Protein AF-A0A1G1B660-F1 (afdb_monomer)

Structure (mmCIF, N/CA/C/O backbone):
data_AF-A0A1G1B660-F1
#
_entry.id   AF-A0A1G1B660-F1
#
loop_
_atom_site.group_PDB
_atom_site.id
_atom_site.type_symbol
_atom_site.label_atom_id
_atom_site.label_alt_id
_atom_site.label_comp_id
_atom_site.label_asym_id
_atom_site.label_entity_id
_atom_site.label_seq_id
_atom_site.pdbx_PDB_ins_code
_atom_site.Cartn_x
_atom_site.Cartn_y
_atom_site.Cartn_z
_atom_site.occupancy
_atom_site.B_iso_or_equiv
_atom_site.auth_seq_id
_atom_site.auth_comp_id
_atom_site.auth_asym_id
_atom_site.auth_atom_id
_atom_site.pdbx_PDB_model_num
ATOM 1 N N . MET A 1 1 ? -17.562 23.334 -29.022 1.00 48.47 1 MET A N 1
ATOM 2 C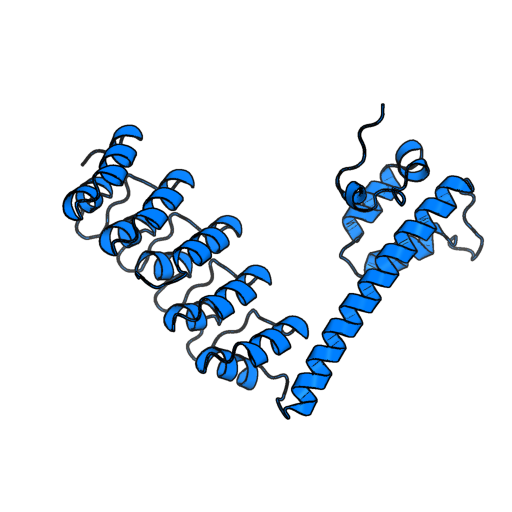 CA . MET A 1 1 ? -16.183 23.015 -28.602 1.00 48.47 1 MET A CA 1
ATOM 3 C C . MET A 1 1 ? -16.206 21.575 -28.140 1.00 48.47 1 MET A C 1
ATOM 5 O O . MET A 1 1 ? -16.973 21.287 -27.229 1.00 48.47 1 MET A O 1
ATOM 9 N N . SER A 1 2 ? -15.499 20.683 -28.838 1.00 57.22 2 SER A N 1
ATOM 10 C CA . SER A 1 2 ? -15.340 19.297 -28.386 1.00 57.22 2 SER A CA 1
ATOM 11 C C . SER A 1 2 ? -14.619 19.315 -27.040 1.00 57.22 2 SER A C 1
ATOM 13 O O . SER A 1 2 ? -13.682 20.097 -26.864 1.00 57.22 2 SER A O 1
ATOM 15 N N . VAL A 1 3 ? -15.104 18.542 -26.072 1.00 72.12 3 VAL A N 1
ATOM 16 C CA . VAL A 1 3 ? -14.411 18.359 -24.793 1.00 72.12 3 VAL A CA 1
ATOM 17 C C . VAL A 1 3 ? -13.192 17.494 -25.086 1.00 72.12 3 VAL A C 1
ATOM 19 O O . VAL A 1 3 ? -13.358 16.447 -25.702 1.00 72.12 3 VAL A O 1
ATOM 22 N N . LYS A 1 4 ? -12.000 17.941 -24.675 1.00 82.75 4 LYS A N 1
ATOM 23 C CA . LYS A 1 4 ? -10.775 17.153 -24.833 1.00 82.75 4 LYS A CA 1
ATOM 24 C C . LYS A 1 4 ? -10.936 15.814 -24.117 1.00 82.75 4 LYS A C 1
ATOM 26 O O . LYS A 1 4 ? -11.411 15.760 -22.985 1.00 82.75 4 LYS A O 1
ATOM 31 N N . HIS A 1 5 ? -10.476 14.749 -24.747 1.00 84.44 5 HIS A N 1
ATOM 32 C CA . HIS A 1 5 ? -10.305 13.440 -24.151 1.00 84.44 5 HIS A CA 1
ATOM 33 C C . HIS A 1 5 ? -9.373 13.535 -22.924 1.00 84.44 5 HIS A C 1
ATOM 35 O O . HIS A 1 5 ? -8.172 13.786 -23.107 1.00 84.44 5 HIS A O 1
ATOM 41 N N . PRO A 1 6 ? -9.871 13.281 -21.695 1.00 86.62 6 PRO A N 1
ATOM 42 C CA . PRO A 1 6 ? -9.144 13.561 -20.452 1.00 86.62 6 PRO A CA 1
ATOM 43 C C . PRO A 1 6 ? -7.785 12.862 -20.358 1.00 86.62 6 PRO A C 1
ATOM 45 O O . PRO A 1 6 ? -6.806 13.437 -19.889 1.00 86.62 6 PRO A O 1
ATOM 48 N N . PHE A 1 7 ? -7.701 11.626 -20.862 1.00 87.44 7 PHE A N 1
ATOM 49 C CA . PHE A 1 7 ? -6.480 10.819 -20.804 1.00 87.44 7 PHE A CA 1
ATOM 50 C C . PHE A 1 7 ? -5.266 11.471 -21.485 1.00 87.44 7 PHE A C 1
ATOM 52 O O . PHE A 1 7 ? -4.141 11.286 -21.032 1.00 87.44 7 PHE A O 1
ATOM 59 N N . PHE A 1 8 ? -5.467 12.245 -22.556 1.00 90.25 8 PHE A N 1
ATOM 60 C CA . PHE A 1 8 ? -4.372 12.786 -23.368 1.00 90.25 8 PHE A CA 1
ATOM 61 C C . PHE A 1 8 ? -4.052 14.253 -23.066 1.00 90.25 8 PHE A C 1
ATOM 63 O O . PHE A 1 8 ? -3.134 14.808 -23.666 1.00 90.25 8 PHE A O 1
ATOM 70 N N . GLU A 1 9 ? -4.759 14.898 -22.132 1.00 87.88 9 GLU A N 1
ATOM 71 C CA . GLU A 1 9 ? -4.573 16.328 -21.837 1.00 87.88 9 GLU A CA 1
ATOM 72 C C . GLU A 1 9 ? -3.149 16.675 -21.389 1.00 87.88 9 GLU A C 1
ATOM 74 O O . GLU A 1 9 ? -2.637 17.745 -21.725 1.00 87.88 9 GLU A O 1
ATOM 79 N N . TYR A 1 10 ? -2.472 15.746 -20.706 1.00 87.25 10 TYR A N 1
ATOM 80 C CA . TYR A 1 10 ? -1.092 15.925 -20.248 1.00 87.25 10 TYR A CA 1
ATOM 81 C C . TYR A 1 10 ? -0.087 16.115 -21.396 1.00 87.25 10 TYR A C 1
ATOM 83 O O . TYR A 1 10 ? 1.037 16.558 -21.163 1.00 87.25 10 TYR A O 1
ATOM 91 N N . LEU A 1 11 ? -0.468 15.776 -22.633 1.00 87.00 11 LEU A N 1
ATOM 92 C CA . LEU A 1 11 ? 0.370 15.967 -23.812 1.00 87.00 11 LEU A CA 1
ATOM 93 C C . LEU A 1 11 ? 0.487 17.438 -24.232 1.00 87.00 11 LEU A C 1
ATOM 95 O O . LEU A 1 11 ? 1.368 17.755 -25.033 1.00 87.00 11 LEU A O 1
ATOM 99 N N . GLY A 1 12 ? -0.360 18.333 -23.708 1.00 87.56 12 GLY A N 1
ATOM 100 C CA . GLY A 1 12 ? -0.303 19.768 -23.997 1.00 87.56 12 GLY A CA 1
ATOM 101 C C . GLY A 1 12 ? -0.386 20.054 -25.499 1.00 87.56 12 GLY A C 1
ATOM 102 O O . GLY A 1 12 ? -1.365 19.697 -26.152 1.00 87.56 12 GLY A O 1
ATOM 103 N N . ASP A 1 13 ? 0.662 20.655 -26.063 1.00 83.94 13 ASP A N 1
ATOM 104 C CA . ASP A 1 13 ? 0.755 20.969 -27.499 1.00 83.94 13 ASP A CA 1
ATOM 105 C C . ASP A 1 13 ? 0.846 19.722 -28.399 1.00 83.94 13 ASP A C 1
ATOM 107 O O . ASP A 1 13 ? 0.645 19.802 -29.611 1.00 83.94 13 ASP A O 1
ATOM 111 N N . SER A 1 14 ? 1.135 18.550 -27.822 1.00 83.94 14 SER A N 1
ATOM 112 C CA . SER A 1 14 ? 1.168 17.260 -28.529 1.00 83.94 14 SER A CA 1
ATOM 113 C C . SER A 1 14 ? -0.176 16.520 -28.500 1.00 83.94 14 SER A C 1
ATOM 115 O O . SER A 1 14 ? -0.221 15.323 -28.780 1.00 83.94 14 SER A O 1
ATOM 117 N N . TYR A 1 15 ? -1.261 17.206 -28.136 1.00 90.25 15 TYR A N 1
ATOM 118 C CA . TYR A 1 15 ? -2.600 16.630 -28.081 1.00 90.25 15 TYR A CA 1
ATOM 119 C C . TYR A 1 15 ? -3.110 16.208 -29.480 1.00 90.25 15 TYR A C 1
ATOM 121 O O . TYR A 1 15 ? -2.990 16.996 -30.422 1.00 90.25 15 TYR A O 1
ATOM 129 N N . PRO A 1 16 ? -3.698 15.004 -29.639 1.00 91.88 16 PRO A N 1
ATOM 130 C CA . PRO A 1 16 ? -4.055 14.443 -30.944 1.00 91.88 16 PRO A CA 1
ATOM 131 C C . PRO A 1 16 ? -5.425 14.935 -31.460 1.00 91.88 16 PRO A C 1
ATOM 133 O O . PRO A 1 16 ? -6.384 14.162 -31.555 1.00 91.88 16 PRO A O 1
ATOM 136 N N . TYR A 1 17 ? -5.535 16.230 -31.775 1.00 91.62 17 TYR A N 1
ATOM 137 C CA . TYR A 1 17 ? -6.803 16.868 -32.166 1.00 91.62 17 TYR A CA 1
ATOM 138 C C . TYR A 1 17 ? -7.446 16.256 -33.422 1.00 91.62 17 TYR A C 1
ATOM 140 O O . TYR A 1 17 ? -8.664 16.089 -33.464 1.00 91.62 17 TYR A O 1
ATOM 148 N N . ALA A 1 18 ? -6.658 15.897 -34.441 1.00 90.81 18 ALA A N 1
ATOM 149 C CA . ALA A 1 18 ? -7.196 15.348 -35.686 1.00 90.81 18 ALA A CA 1
ATOM 150 C C . ALA A 1 18 ? -7.690 13.906 -35.496 1.00 90.81 18 ALA A C 1
ATOM 152 O O . ALA A 1 18 ? -8.667 13.480 -36.125 1.00 90.81 18 ALA A O 1
ATOM 153 N N . LEU A 1 19 ? -7.027 13.145 -34.618 1.00 89.50 19 LEU A N 1
ATOM 154 C CA . LEU A 1 19 ? -7.458 11.800 -34.245 1.00 89.50 19 LEU A CA 1
ATOM 155 C C . LEU A 1 19 ? -8.753 11.832 -33.421 1.00 89.50 19 LEU A C 1
ATOM 157 O O . LEU A 1 19 ? -9.646 11.028 -33.689 1.00 89.50 19 LEU A O 1
ATOM 161 N N . GLU A 1 20 ? -8.872 12.768 -32.475 1.00 90.38 20 GLU A N 1
ATOM 162 C CA . GLU A 1 20 ? -10.083 12.974 -31.668 1.00 90.38 20 GLU A CA 1
ATOM 163 C C . GLU A 1 20 ? -11.290 13.350 -32.542 1.00 90.38 20 GLU A C 1
ATOM 165 O O . GLU A 1 20 ? -12.351 12.741 -32.429 1.00 90.38 20 GLU A O 1
ATOM 170 N N . GLU A 1 21 ? -11.121 14.292 -33.475 1.00 88.38 21 GLU A N 1
ATOM 171 C CA . GLU A 1 21 ? -12.220 14.792 -34.310 1.00 88.38 21 GLU A CA 1
ATOM 172 C C . GLU A 1 21 ? -12.803 13.721 -35.251 1.00 88.38 21 GLU A C 1
ATOM 174 O O . GLU A 1 21 ? -14.000 13.726 -35.548 1.00 88.38 21 GLU A O 1
ATOM 179 N N . ARG A 1 22 ? -11.968 12.800 -35.754 1.00 86.75 22 ARG A N 1
ATOM 180 C CA . ARG A 1 22 ? -12.327 11.928 -36.893 1.00 86.75 22 ARG A CA 1
ATOM 181 C C . ARG A 1 22 ? -12.321 10.438 -36.565 1.00 86.75 22 ARG A C 1
ATOM 183 O O . ARG A 1 22 ? -12.970 9.661 -37.267 1.00 86.75 22 ARG A O 1
ATOM 190 N N . PHE A 1 23 ? -11.583 10.022 -35.536 1.00 88.62 23 PHE A N 1
ATOM 191 C CA . PHE A 1 23 ? -11.308 8.616 -35.238 1.00 88.62 23 PHE A CA 1
ATOM 192 C C . PHE A 1 23 ? -11.292 8.315 -33.732 1.00 88.62 23 PHE A C 1
ATOM 194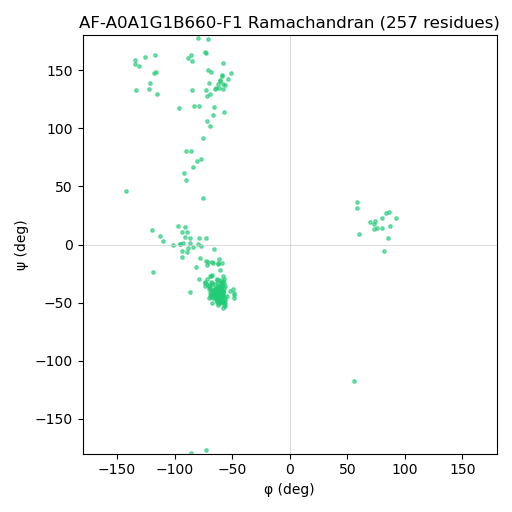 O O . PHE A 1 23 ? -10.449 7.556 -33.256 1.00 88.62 23 PHE A O 1
ATOM 201 N N . ASP A 1 24 ? -12.278 8.820 -32.994 1.00 85.50 24 ASP A N 1
ATOM 202 C CA . ASP A 1 24 ? -12.422 8.628 -31.543 1.00 85.50 24 ASP A CA 1
ATOM 203 C C . ASP A 1 24 ? -12.292 7.155 -31.085 1.00 85.50 24 ASP A C 1
ATOM 205 O O . ASP A 1 24 ? -11.591 6.831 -30.132 1.00 85.50 24 ASP A O 1
ATOM 209 N N . ARG A 1 25 ? -12.822 6.191 -31.856 1.00 89.94 25 ARG A N 1
ATOM 210 C CA . ARG A 1 25 ? -12.646 4.751 -31.556 1.00 89.94 25 ARG A CA 1
ATOM 211 C C . ARG A 1 25 ? -11.182 4.301 -31.521 1.00 89.94 25 ARG A C 1
ATOM 213 O O . ARG A 1 25 ? -10.844 3.388 -30.771 1.00 89.94 25 ARG A O 1
ATOM 220 N N . ILE A 1 26 ? -10.329 4.889 -32.361 1.00 91.81 26 ILE A N 1
ATOM 221 C CA . ILE A 1 26 ? -8.889 4.615 -32.345 1.00 91.81 26 ILE A CA 1
ATOM 222 C C . ILE A 1 26 ? -8.288 5.198 -31.070 1.00 91.81 26 ILE A C 1
ATOM 224 O O . ILE A 1 26 ? -7.518 4.499 -30.419 1.00 91.81 26 ILE A O 1
ATOM 228 N N . LEU A 1 27 ? -8.672 6.421 -30.704 1.00 91.06 27 LEU A N 1
ATOM 229 C CA . LEU A 1 27 ? -8.191 7.120 -29.515 1.00 91.06 27 LEU A CA 1
ATOM 230 C C . LEU A 1 27 ? -8.556 6.370 -28.220 1.00 91.06 27 LEU A C 1
ATOM 232 O O . LEU A 1 27 ? -7.666 6.063 -27.429 1.00 91.06 27 LEU A O 1
ATOM 236 N N . ILE A 1 28 ? -9.813 5.937 -28.078 1.00 91.25 28 ILE A N 1
ATOM 237 C CA . ILE A 1 28 ? -10.282 5.083 -26.971 1.00 91.25 28 ILE A CA 1
ATOM 238 C C . ILE A 1 28 ? -9.482 3.774 -26.912 1.00 91.25 28 ILE A C 1
ATOM 240 O O . ILE A 1 28 ? -9.116 3.285 -25.843 1.00 91.25 28 ILE A O 1
ATOM 244 N N . ARG A 1 29 ? -9.177 3.170 -28.067 1.00 94.81 29 ARG A N 1
ATOM 245 C CA . ARG A 1 29 ? -8.389 1.932 -28.093 1.00 94.81 29 ARG A CA 1
ATOM 246 C C . ARG A 1 29 ? -6.927 2.163 -27.703 1.00 94.81 29 ARG A C 1
ATOM 248 O O . ARG A 1 29 ? -6.341 1.293 -27.063 1.00 94.81 29 ARG A O 1
ATOM 255 N N . ILE A 1 30 ? -6.350 3.306 -28.076 1.00 94.50 30 ILE A N 1
ATOM 256 C CA . ILE A 1 30 ? -5.012 3.724 -27.642 1.00 94.50 30 ILE A CA 1
ATOM 257 C C . ILE A 1 30 ? -4.989 3.886 -26.122 1.00 94.50 30 ILE A C 1
ATOM 259 O O . ILE A 1 30 ? -4.085 3.346 -25.497 1.00 94.50 30 ILE A O 1
ATOM 263 N N . GLU A 1 31 ? -5.981 4.556 -25.530 1.00 93.75 31 GLU A N 1
ATOM 264 C CA . GLU A 1 31 ? -6.112 4.689 -24.072 1.00 93.75 31 GLU A CA 1
ATOM 265 C C . GLU A 1 31 ? -6.145 3.314 -23.389 1.00 93.75 31 GLU A C 1
ATOM 267 O O . GLU A 1 31 ? -5.319 3.032 -22.522 1.00 93.75 31 GLU A O 1
ATOM 272 N N . GLN A 1 32 ? -7.037 2.418 -23.830 1.00 93.38 32 GLN A N 1
ATOM 273 C CA . GLN A 1 32 ? -7.175 1.074 -23.251 1.00 93.38 32 GLN A CA 1
ATOM 274 C C . GLN A 1 32 ? -5.874 0.268 -23.277 1.00 93.38 32 GLN A C 1
ATOM 276 O O . GLN A 1 32 ? -5.615 -0.533 -22.380 1.00 93.38 32 GLN A O 1
ATOM 281 N N . LEU A 1 33 ? -5.078 0.434 -24.334 1.00 93.88 33 LEU A N 1
ATOM 282 C CA . LEU A 1 33 ? -3.845 -0.315 -24.526 1.00 93.88 33 LEU A CA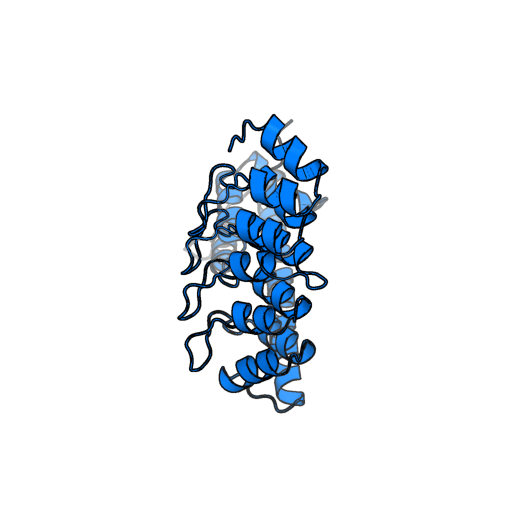 1
ATOM 283 C C . LEU A 1 33 ? -2.614 0.419 -23.988 1.00 93.88 33 LEU A C 1
ATOM 285 O O . LEU A 1 33 ? -1.566 -0.213 -23.909 1.00 93.88 33 LEU A O 1
ATOM 289 N N . TRP A 1 34 ? -2.702 1.697 -23.605 1.00 92.06 34 TRP A N 1
ATOM 290 C CA . TRP A 1 34 ? -1.548 2.586 -23.402 1.00 92.06 34 TRP A CA 1
ATOM 291 C C . TRP A 1 34 ? -0.471 2.014 -22.475 1.00 92.06 34 TRP A C 1
ATOM 293 O O . TRP A 1 34 ? 0.726 2.122 -22.749 1.00 92.06 34 TRP A O 1
ATOM 303 N N . HIS A 1 35 ? -0.901 1.353 -21.401 1.00 85.00 35 HIS A N 1
ATOM 304 C CA . HIS A 1 35 ? -0.033 0.770 -20.375 1.00 85.00 35 HIS A CA 1
ATOM 305 C C . HIS A 1 35 ? 0.319 -0.706 -20.621 1.00 85.00 35 HIS A C 1
ATOM 307 O O . HIS A 1 35 ? 0.864 -1.370 -19.743 1.00 85.00 35 HIS A O 1
ATOM 313 N N . THR A 1 36 ? 0.010 -1.234 -21.803 1.00 86.81 36 THR A N 1
ATOM 314 C CA . THR A 1 36 ? 0.187 -2.646 -22.159 1.00 86.81 36 THR A CA 1
ATOM 315 C C . THR A 1 36 ? 1.212 -2.792 -23.290 1.00 86.81 36 THR A C 1
ATOM 317 O O . THR A 1 36 ? 1.286 -1.909 -24.145 1.00 86.81 36 THR A O 1
ATOM 320 N N . PRO A 1 37 ? 1.989 -3.891 -23.369 1.00 84.44 37 PRO A N 1
ATOM 321 C CA . PRO A 1 37 ? 2.922 -4.113 -24.480 1.00 84.44 37 PRO A CA 1
ATOM 322 C C . PRO A 1 37 ? 2.251 -4.100 -25.865 1.00 84.44 37 PRO A C 1
ATOM 324 O O . PRO A 1 37 ? 2.853 -3.671 -26.849 1.00 84.44 37 PRO A O 1
ATOM 327 N N . GLN A 1 38 ? 0.976 -4.500 -25.933 1.00 91.69 38 GLN A N 1
ATOM 328 C CA . GLN A 1 38 ? 0.175 -4.586 -27.156 1.00 91.69 38 GLN A CA 1
ATOM 329 C C . GLN A 1 38 ? -0.028 -3.226 -27.843 1.00 91.69 38 GLN A C 1
ATOM 331 O O . GLN A 1 38 ? -0.381 -3.182 -29.023 1.00 91.69 38 GLN A O 1
ATOM 336 N N . ILE A 1 39 ? 0.209 -2.108 -27.145 1.00 93.94 39 ILE A N 1
ATOM 337 C CA . ILE A 1 39 ? 0.111 -0.771 -27.738 1.00 93.94 39 ILE A CA 1
ATOM 338 C C . ILE A 1 39 ? 1.065 -0.583 -28.920 1.00 93.94 39 ILE A C 1
ATOM 340 O O . ILE A 1 39 ? 0.715 0.074 -29.900 1.00 93.94 39 ILE A O 1
ATOM 344 N N . HIS A 1 40 ? 2.260 -1.174 -28.860 1.00 90.81 40 HIS A N 1
ATOM 345 C CA . HIS A 1 40 ? 3.266 -1.021 -29.908 1.00 90.81 40 HIS A CA 1
ATOM 346 C C . HIS A 1 40 ? 2.860 -1.751 -31.192 1.00 90.81 40 HIS A C 1
ATOM 348 O O . HIS A 1 40 ? 3.019 -1.203 -32.290 1.00 90.81 40 HIS A O 1
ATOM 354 N N . ASP A 1 41 ? 2.257 -2.931 -31.057 1.00 90.81 41 ASP A N 1
ATOM 355 C CA . ASP A 1 41 ? 1.692 -3.686 -32.177 1.00 90.81 41 ASP A CA 1
ATOM 356 C C . ASP A 1 41 ? 0.481 -2.960 -32.762 1.00 90.81 41 ASP A C 1
ATOM 358 O O . ASP A 1 41 ? 0.354 -2.833 -33.982 1.00 90.81 41 ASP A O 1
ATOM 362 N N . TYR A 1 42 ? -0.372 -2.402 -31.897 1.00 93.75 42 TYR A N 1
ATOM 363 C CA . TYR A 1 42 ? -1.527 -1.621 -32.323 1.00 93.75 42 TYR A CA 1
ATOM 364 C C . TYR A 1 42 ? -1.112 -0.391 -33.139 1.00 93.75 42 TYR A C 1
ATOM 366 O O . TYR A 1 42 ? -1.603 -0.208 -34.252 1.00 93.75 42 TYR A O 1
ATOM 374 N N . PHE A 1 43 ? -0.149 0.405 -32.657 1.00 94.06 43 PHE A N 1
ATOM 375 C CA . PHE A 1 43 ? 0.405 1.523 -33.427 1.00 94.06 43 PHE A CA 1
ATOM 376 C C . PHE A 1 43 ? 0.999 1.071 -34.763 1.00 94.06 43 PHE A C 1
ATOM 378 O O . PHE A 1 43 ? 0.793 1.730 -35.782 1.00 94.06 43 PHE A O 1
ATOM 385 N N . SER A 1 44 ? 1.704 -0.061 -34.784 1.00 91.06 44 SER A N 1
ATOM 386 C CA . SER A 1 44 ? 2.287 -0.604 -36.015 1.00 91.06 44 SER A CA 1
ATOM 387 C C . SER A 1 44 ? 1.201 -0.973 -37.035 1.00 91.06 44 SER A C 1
ATOM 389 O O . SER A 1 44 ? 1.322 -0.612 -38.205 1.00 91.06 44 SER A O 1
ATOM 391 N N . GLY A 1 45 ? 0.093 -1.574 -36.587 1.00 89.25 45 GLY A N 1
ATOM 392 C CA . GLY A 1 45 ? -1.073 -1.889 -37.424 1.00 89.25 45 GLY A CA 1
ATOM 393 C C . GLY A 1 45 ? -1.923 -0.680 -37.849 1.00 89.25 45 GLY A C 1
ATOM 394 O O . GLY A 1 45 ? -2.713 -0.777 -38.791 1.00 89.25 45 GLY A O 1
ATOM 395 N N . LEU A 1 46 ? -1.783 0.471 -37.182 1.00 90.31 46 LEU A N 1
ATOM 396 C CA . LEU A 1 46 ? -2.368 1.737 -37.642 1.00 90.31 46 LEU A CA 1
ATOM 397 C C . LEU A 1 46 ? -1.540 2.383 -38.760 1.00 90.31 46 LEU A C 1
ATOM 399 O O . LEU A 1 46 ? -2.095 3.079 -39.607 1.00 90.31 46 LEU A O 1
ATOM 403 N N . ILE A 1 47 ? -0.229 2.157 -38.774 1.00 87.44 47 ILE A N 1
ATOM 404 C CA . ILE A 1 47 ? 0.681 2.754 -39.758 1.00 87.44 47 ILE A CA 1
ATOM 405 C C . ILE A 1 47 ? 0.753 1.886 -41.021 1.00 87.44 47 ILE A C 1
ATOM 407 O O . ILE A 1 47 ? 0.749 2.409 -42.138 1.00 87.44 47 ILE A O 1
ATOM 411 N N . ILE A 1 48 ? 0.793 0.565 -40.841 1.00 80.75 48 ILE A N 1
ATOM 412 C CA . ILE A 1 48 ? 1.007 -0.427 -41.896 1.00 80.75 48 ILE A CA 1
ATOM 413 C C . ILE A 1 48 ? -0.260 -1.286 -42.029 1.00 80.75 48 ILE A C 1
ATOM 415 O O . ILE A 1 48 ? -0.788 -1.788 -41.039 1.00 80.75 48 ILE A O 1
ATOM 419 N N . ASP A 1 49 ? -0.781 -1.440 -43.245 1.00 71.12 49 ASP A N 1
ATOM 420 C CA . ASP A 1 49 ? -1.873 -2.364 -43.542 1.00 71.12 49 ASP A CA 1
ATOM 421 C C . ASP A 1 49 ? -1.394 -3.829 -43.526 1.00 71.12 49 ASP A C 1
ATOM 423 O O . ASP A 1 49 ? -0.200 -4.129 -43.564 1.00 71.12 49 ASP A O 1
ATOM 427 N N . SER A 1 50 ? -2.331 -4.778 -43.484 1.00 61.09 50 SER A N 1
ATOM 428 C CA . SER A 1 50 ? -2.026 -6.216 -43.428 1.00 61.09 50 SER A CA 1
ATOM 429 C C . SER A 1 50 ? -1.331 -6.777 -44.682 1.00 61.09 50 SER A C 1
ATOM 431 O O . SER A 1 50 ? -0.973 -7.952 -44.699 1.00 61.09 50 SER A O 1
ATOM 433 N N . ARG A 1 51 ? -1.137 -5.961 -45.726 1.00 67.25 51 ARG A N 1
ATOM 434 C CA . ARG A 1 51 ? -0.437 -6.277 -46.981 1.00 67.25 51 ARG A CA 1
ATOM 435 C C . ARG A 1 51 ? 0.873 -5.486 -47.139 1.00 67.25 51 ARG A C 1
ATOM 437 O O . ARG A 1 51 ? 1.494 -5.568 -48.195 1.00 67.25 51 ARG A O 1
ATOM 444 N N . GLY A 1 52 ? 1.309 -4.747 -46.114 1.00 61.72 52 GLY A N 1
ATOM 445 C CA . GLY A 1 52 ? 2.557 -3.977 -46.112 1.00 61.72 52 GLY A CA 1
ATOM 446 C C . GLY A 1 52 ? 2.467 -2.564 -46.710 1.00 61.72 52 GLY A C 1
ATOM 447 O O . GLY A 1 52 ? 3.494 -1.895 -46.822 1.00 61.72 52 GLY A O 1
ATOM 448 N N . GLY A 1 53 ? 1.277 -2.086 -47.088 1.00 64.88 53 GLY A N 1
ATOM 449 C CA . GLY A 1 53 ? 1.036 -0.717 -47.559 1.00 64.88 53 GLY A CA 1
ATOM 450 C C . GLY A 1 53 ? 0.809 0.276 -46.412 1.00 64.88 53 GLY A C 1
ATOM 451 O O . GLY A 1 53 ? 0.437 -0.111 -45.309 1.00 64.88 53 GLY A O 1
ATOM 452 N N . ARG A 1 54 ? 1.018 1.584 -46.629 1.00 64.75 54 ARG A N 1
ATOM 453 C CA . ARG A 1 54 ? 0.628 2.607 -45.633 1.00 64.75 54 ARG A CA 1
ATOM 454 C C . ARG A 1 54 ? -0.893 2.759 -45.624 1.00 64.75 54 ARG A C 1
ATOM 456 O O . ARG A 1 54 ? -1.490 2.922 -46.688 1.00 64.75 54 ARG A O 1
ATOM 463 N N . ARG A 1 55 ? -1.520 2.773 -44.441 1.00 71.44 55 ARG A N 1
ATOM 464 C CA . ARG A 1 55 ? -2.961 3.069 -44.333 1.00 71.44 55 ARG A CA 1
ATOM 465 C C . ARG A 1 55 ? -3.273 4.469 -44.876 1.00 71.44 55 ARG A C 1
ATOM 467 O O . ARG A 1 55 ? -2.537 5.418 -44.621 1.00 71.44 55 ARG A O 1
ATOM 474 N N . GLY A 1 56 ? -4.401 4.600 -45.577 1.00 79.56 56 GLY A N 1
ATOM 475 C CA . GLY A 1 56 ? -4.871 5.845 -46.200 1.00 79.56 56 GLY A CA 1
ATOM 476 C C . GLY A 1 56 ? -5.457 6.876 -45.229 1.00 79.56 56 GLY A C 1
ATOM 477 O O . GLY A 1 56 ? -6.485 7.475 -45.538 1.00 79.56 56 GLY A O 1
ATOM 478 N N . PHE A 1 57 ? -4.863 7.061 -44.046 1.00 87.81 57 PHE A N 1
ATOM 479 C CA . PHE A 1 57 ? -5.295 8.130 -43.147 1.00 87.81 57 PHE A CA 1
ATOM 480 C C . PHE A 1 57 ? -4.946 9.509 -43.730 1.00 87.81 57 PHE A C 1
ATOM 482 O O . PHE A 1 57 ? -3.917 9.659 -44.396 1.00 87.81 57 PHE A O 1
ATOM 489 N N . PRO A 1 58 ? -5.767 10.532 -43.441 1.00 90.81 58 PRO A N 1
ATOM 490 C CA . PRO A 1 58 ? -5.389 11.929 -43.615 1.00 90.81 58 PRO A CA 1
ATOM 491 C C . PRO A 1 58 ? -4.035 12.247 -42.949 1.00 90.81 58 PRO A C 1
ATOM 493 O O . PRO A 1 58 ? -3.662 11.630 -41.949 1.00 90.81 58 PRO A O 1
ATOM 496 N N . LYS A 1 59 ? -3.273 13.184 -43.526 1.00 89.62 59 LYS A N 1
ATOM 497 C CA . LYS A 1 59 ? -1.886 13.473 -43.112 1.00 89.62 59 LYS A CA 1
ATOM 498 C C . LYS A 1 59 ? -1.784 13.936 -41.653 1.00 89.62 59 LYS A C 1
ATOM 500 O O . LYS A 1 59 ? -0.905 13.472 -40.938 1.00 89.62 59 LYS A O 1
ATOM 505 N N . ASP A 1 60 ? -2.680 14.823 -41.250 1.00 91.62 60 ASP A N 1
ATOM 506 C CA . ASP A 1 60 ? -2.879 15.326 -39.886 1.00 91.62 60 ASP A CA 1
ATOM 507 C C . ASP A 1 60 ? -3.137 14.186 -38.886 1.00 91.62 60 ASP A C 1
ATOM 509 O O . ASP A 1 60 ? -2.454 14.072 -37.874 1.00 91.62 60 ASP A O 1
ATOM 513 N N . VAL A 1 61 ? -4.039 13.265 -39.226 1.00 91.50 61 VAL A N 1
ATOM 514 C CA . VAL A 1 61 ? -4.352 12.090 -38.395 1.00 91.50 61 VAL A CA 1
ATOM 515 C C . VAL A 1 61 ? -3.149 11.152 -38.269 1.00 91.50 61 VAL A C 1
ATOM 517 O O . VAL A 1 61 ? -2.867 10.624 -37.195 1.00 91.50 61 VAL A O 1
ATOM 520 N N . MET A 1 62 ? -2.421 10.930 -39.366 1.00 91.75 62 MET A N 1
ATOM 521 C CA . MET A 1 62 ? -1.202 10.119 -39.340 1.00 91.75 62 MET A CA 1
ATOM 522 C C . MET A 1 62 ? -0.114 10.769 -38.472 1.00 91.75 62 MET A C 1
ATOM 524 O O . MET A 1 62 ? 0.610 10.063 -37.772 1.00 91.75 62 MET A O 1
ATOM 528 N N . GLU A 1 63 ? -0.001 12.097 -38.490 1.00 91.56 63 GLU A N 1
ATOM 529 C CA . GLU A 1 63 ? 0.940 12.833 -37.646 1.00 91.56 63 GLU A CA 1
ATOM 530 C C . GLU A 1 63 ? 0.617 12.662 -36.155 1.00 91.56 63 GLU A C 1
ATOM 532 O O . GLU A 1 63 ? 1.520 12.345 -35.379 1.00 91.56 63 GLU A O 1
ATOM 537 N N . ASP A 1 64 ? -0.658 12.744 -35.770 1.00 93.94 64 ASP A N 1
ATOM 538 C CA . ASP A 1 64 ? -1.107 12.473 -34.399 1.00 93.94 64 ASP A CA 1
ATOM 539 C C . ASP A 1 64 ? -0.761 11.045 -33.949 1.00 93.94 64 ASP A C 1
ATOM 541 O O . ASP A 1 64 ? -0.191 10.846 -32.874 1.00 93.94 64 ASP A O 1
ATOM 545 N N . ILE A 1 65 ? -1.032 10.037 -34.789 1.00 93.00 65 ILE A N 1
ATOM 546 C CA . ILE A 1 65 ? -0.701 8.630 -34.494 1.00 93.00 65 ILE A CA 1
ATOM 547 C C . ILE A 1 65 ? 0.808 8.460 -34.276 1.00 93.00 65 ILE A C 1
ATOM 549 O O . ILE A 1 65 ? 1.230 7.772 -33.342 1.00 93.00 65 ILE A O 1
ATOM 553 N N . LEU A 1 66 ? 1.635 9.086 -35.119 1.00 92.19 66 LEU A N 1
ATOM 554 C CA . LEU A 1 66 ? 3.091 9.018 -35.002 1.00 92.19 66 LEU A CA 1
ATOM 555 C C . LEU A 1 66 ? 3.603 9.724 -33.742 1.00 92.19 66 LEU A C 1
ATOM 557 O O . LEU A 1 66 ? 4.470 9.171 -33.064 1.00 92.19 66 LEU A O 1
ATOM 561 N N . ARG A 1 67 ? 3.047 10.892 -33.394 1.00 93.25 67 ARG A N 1
ATOM 562 C CA . ARG A 1 67 ? 3.380 11.612 -32.154 1.00 93.25 67 ARG A CA 1
ATOM 563 C C . ARG A 1 67 ? 3.043 10.775 -30.923 1.00 93.25 67 ARG A C 1
ATOM 565 O O . ARG A 1 67 ? 3.911 10.571 -30.076 1.00 93.25 67 ARG A O 1
ATOM 572 N N . LEU A 1 68 ? 1.830 10.222 -30.848 1.00 93.69 68 LEU A N 1
ATOM 573 C CA . LEU A 1 68 ? 1.413 9.353 -29.741 1.00 93.69 68 LEU A CA 1
ATOM 574 C C . LEU A 1 68 ? 2.317 8.121 -29.613 1.00 93.69 68 LEU A C 1
ATOM 576 O O . LEU A 1 68 ? 2.771 7.794 -28.513 1.00 93.69 68 LEU A O 1
ATOM 580 N N . ARG A 1 69 ? 2.647 7.475 -30.740 1.00 93.31 69 ARG A N 1
ATOM 581 C CA . ARG A 1 69 ? 3.590 6.350 -30.770 1.00 93.31 69 ARG A CA 1
ATOM 582 C C . ARG A 1 69 ? 4.962 6.754 -30.243 1.00 93.31 69 ARG A C 1
ATOM 584 O O . ARG A 1 69 ? 5.528 6.022 -29.435 1.00 93.31 69 ARG A O 1
ATOM 591 N N . GLN A 1 70 ? 5.495 7.890 -30.689 1.00 91.50 70 GLN A N 1
ATOM 592 C CA . GLN A 1 70 ? 6.802 8.387 -30.263 1.00 91.50 70 GLN A CA 1
ATOM 593 C C . GLN A 1 70 ? 6.820 8.672 -28.760 1.00 91.50 70 GLN A C 1
ATOM 595 O O . GLN A 1 70 ? 7.731 8.216 -28.072 1.00 91.50 70 GLN A O 1
ATOM 600 N N . VAL A 1 71 ? 5.795 9.353 -28.236 1.00 91.25 71 VAL A N 1
ATOM 601 C CA . VAL A 1 71 ? 5.664 9.618 -26.797 1.00 91.25 71 VAL A CA 1
ATOM 602 C C . VAL A 1 71 ? 5.679 8.313 -26.008 1.00 91.25 71 VAL A C 1
ATOM 604 O O . VAL A 1 71 ? 6.479 8.178 -25.077 1.00 91.25 71 VAL A O 1
ATOM 607 N N . ARG A 1 72 ? 4.855 7.327 -26.390 1.00 91.75 72 ARG A N 1
ATOM 608 C CA . ARG A 1 72 ? 4.814 6.044 -25.678 1.00 91.75 72 ARG A CA 1
ATOM 609 C C . ARG A 1 72 ? 6.124 5.269 -25.818 1.00 91.75 72 ARG A C 1
ATOM 611 O O . ARG A 1 72 ? 6.595 4.710 -24.835 1.00 91.75 72 ARG A O 1
ATOM 618 N N . GLN A 1 73 ? 6.747 5.265 -26.995 1.00 89.50 73 GLN A N 1
ATOM 619 C CA . GLN A 1 73 ? 8.038 4.609 -27.209 1.00 89.50 73 GLN A CA 1
ATOM 620 C C . GLN A 1 73 ? 9.139 5.227 -26.338 1.00 89.50 73 GLN A C 1
ATOM 622 O O . GLN A 1 73 ? 9.896 4.496 -25.706 1.00 89.50 73 GLN A O 1
ATOM 627 N N . SER A 1 74 ? 9.206 6.557 -26.239 1.00 87.75 74 SER A N 1
ATOM 628 C CA . SER A 1 74 ? 10.147 7.232 -25.341 1.00 87.75 74 SER A CA 1
ATOM 629 C C . SER A 1 74 ? 9.876 6.926 -23.867 1.00 87.75 74 SER A C 1
ATOM 631 O O . SER A 1 74 ? 10.822 6.794 -23.096 1.00 87.75 74 SER A O 1
ATOM 633 N N . GLN A 1 75 ? 8.609 6.814 -23.454 1.00 86.12 75 GLN A N 1
ATOM 634 C CA . GLN A 1 75 ? 8.265 6.388 -22.093 1.00 86.12 75 GLN A CA 1
ATOM 635 C C . GLN A 1 75 ? 8.719 4.949 -21.825 1.00 86.12 75 GLN A C 1
ATOM 637 O O . GLN A 1 75 ? 9.386 4.719 -20.825 1.00 86.12 75 GLN A O 1
ATOM 642 N N . TYR A 1 76 ? 8.435 4.019 -22.741 1.00 84.44 76 TYR A N 1
ATOM 643 C CA . TYR A 1 76 ? 8.837 2.617 -22.624 1.00 84.44 76 TYR A CA 1
ATOM 644 C C . TYR A 1 76 ? 10.357 2.456 -22.507 1.00 84.44 76 TYR A C 1
ATOM 646 O O . TYR A 1 76 ? 10.835 1.720 -21.650 1.00 84.44 76 TYR A O 1
ATOM 654 N N . ILE A 1 77 ? 11.129 3.183 -23.324 1.00 80.81 77 ILE A N 1
ATOM 655 C CA . ILE A 1 77 ? 12.597 3.159 -23.250 1.00 80.81 77 ILE A CA 1
ATOM 656 C C . ILE A 1 77 ? 13.070 3.652 -21.880 1.00 80.81 77 ILE A C 1
ATOM 658 O O . ILE A 1 77 ? 13.845 2.958 -21.234 1.00 80.81 77 ILE A O 1
ATOM 662 N N . ARG A 1 78 ? 12.558 4.790 -21.392 1.00 80.38 78 ARG A N 1
ATOM 663 C CA . ARG A 1 78 ? 12.924 5.313 -20.062 1.00 80.38 78 ARG A CA 1
ATOM 664 C C . ARG A 1 78 ? 12.541 4.362 -18.926 1.00 80.38 78 ARG A C 1
ATOM 666 O O . ARG A 1 78 ? 13.295 4.222 -17.968 1.00 80.38 78 ARG A O 1
ATOM 673 N N . GLU A 1 79 ? 11.372 3.728 -19.016 1.00 82.06 79 GLU A N 1
ATOM 674 C CA . GLU A 1 79 ? 10.920 2.707 -18.063 1.00 82.06 79 GLU A CA 1
ATOM 675 C C . GLU A 1 79 ? 11.884 1.507 -18.063 1.00 82.06 79 GLU A C 1
ATOM 677 O O . GLU A 1 79 ? 12.333 1.091 -16.995 1.00 82.06 79 GLU A O 1
ATOM 682 N N . SER A 1 80 ? 12.261 1.008 -19.245 1.00 80.12 80 SER A N 1
ATOM 683 C CA . SER A 1 80 ? 13.215 -0.098 -19.407 1.00 80.12 80 SER A CA 1
ATOM 684 C C . SER A 1 80 ? 14.606 0.259 -18.887 1.00 80.12 80 SER A C 1
ATOM 686 O O . SER A 1 80 ? 15.169 -0.489 -18.098 1.00 80.12 80 SER A O 1
ATOM 688 N N . GLU A 1 81 ? 15.138 1.428 -19.250 1.00 83.56 81 GLU A N 1
ATOM 689 C CA . GLU A 1 81 ? 16.432 1.917 -18.762 1.00 83.56 81 GLU A CA 1
ATOM 690 C C . GLU A 1 81 ? 16.439 2.050 -17.235 1.00 83.56 81 GLU A C 1
ATOM 692 O O . GLU A 1 81 ? 17.427 1.716 -16.583 1.00 83.56 81 GLU A O 1
ATOM 697 N N . GLY A 1 82 ? 15.326 2.497 -16.643 1.00 87.94 82 GLY A N 1
ATOM 698 C CA . GLY A 1 82 ? 15.166 2.572 -15.194 1.00 87.94 82 GLY A CA 1
ATOM 699 C C . GLY A 1 82 ? 15.183 1.200 -14.511 1.00 87.94 82 GLY A C 1
ATOM 700 O O . GLY A 1 82 ? 15.768 1.071 -13.431 1.00 87.94 82 GLY A O 1
ATOM 701 N N . ILE A 1 83 ? 14.575 0.188 -15.139 1.00 89.56 83 ILE A N 1
ATOM 702 C CA . ILE A 1 83 ? 14.593 -1.207 -14.674 1.00 89.56 83 ILE A CA 1
ATOM 703 C C . ILE A 1 83 ? 16.011 -1.778 -14.781 1.00 89.56 83 ILE A C 1
ATOM 705 O O . ILE A 1 83 ? 16.539 -2.290 -13.792 1.00 89.56 83 ILE A O 1
ATOM 709 N N . ASP A 1 84 ? 16.653 -1.642 -15.941 1.00 91.44 84 ASP A N 1
ATOM 710 C CA . ASP A 1 84 ? 17.996 -2.170 -16.197 1.00 91.44 84 ASP A CA 1
ATOM 711 C C . ASP A 1 84 ? 19.043 -1.505 -15.297 1.00 91.44 84 ASP A C 1
ATOM 713 O O . ASP A 1 84 ? 19.916 -2.179 -14.748 1.00 91.44 84 ASP A O 1
ATOM 717 N N . ALA A 1 85 ? 18.922 -0.196 -15.053 1.00 94.38 85 ALA A N 1
ATOM 718 C CA . ALA A 1 85 ? 19.770 0.520 -14.106 1.00 94.38 85 ALA A CA 1
ATOM 719 C C . ALA A 1 85 ? 19.648 -0.048 -12.683 1.00 94.38 85 ALA A C 1
ATOM 721 O O . ALA A 1 85 ? 20.663 -0.240 -12.013 1.00 94.38 85 ALA A O 1
ATOM 722 N N . ALA A 1 86 ? 18.431 -0.366 -12.229 1.00 94.94 86 ALA A N 1
ATOM 723 C CA . ALA A 1 86 ? 18.222 -0.967 -10.913 1.00 94.94 86 ALA A CA 1
ATOM 724 C C . ALA A 1 86 ? 18.817 -2.387 -10.823 1.00 94.94 86 ALA A C 1
ATOM 726 O O . ALA A 1 86 ? 19.437 -2.735 -9.819 1.00 94.94 86 ALA A O 1
ATOM 727 N N . ILE A 1 87 ? 18.685 -3.195 -11.881 1.00 94.75 87 ILE A N 1
ATOM 728 C CA . ILE A 1 87 ? 19.266 -4.549 -11.957 1.00 94.75 87 ILE A CA 1
ATOM 729 C C . ILE A 1 87 ? 20.801 -4.500 -11.941 1.00 94.75 87 ILE A C 1
ATOM 731 O O . ILE A 1 87 ? 21.447 -5.273 -11.224 1.00 94.75 87 ILE A O 1
ATOM 735 N N . ASN A 1 88 ? 21.390 -3.586 -12.709 1.00 95.38 88 ASN A N 1
ATOM 736 C CA . ASN A 1 88 ? 22.836 -3.389 -12.754 1.00 95.38 88 ASN A CA 1
ATOM 737 C C . ASN A 1 88 ? 23.381 -2.933 -11.399 1.00 95.38 88 ASN A C 1
ATOM 739 O O . ASN A 1 88 ? 24.434 -3.403 -10.972 1.00 95.38 88 ASN A O 1
ATOM 743 N N . GLU A 1 89 ? 22.645 -2.078 -10.691 1.00 96.88 89 GLU A N 1
ATOM 744 C CA . GLU A 1 89 ? 23.032 -1.623 -9.360 1.00 96.88 89 GLU A CA 1
ATOM 745 C C . GLU A 1 89 ? 22.974 -2.750 -8.317 1.00 96.88 89 GLU A C 1
ATOM 747 O O . GLU A 1 89 ? 23.923 -2.920 -7.553 1.00 96.88 89 GLU A O 1
ATOM 752 N N . LEU A 1 90 ? 21.937 -3.598 -8.336 1.00 96.69 90 LEU A N 1
ATOM 753 C CA . LEU A 1 90 ? 21.895 -4.810 -7.500 1.00 96.69 90 LEU A CA 1
ATOM 754 C C . LEU A 1 90 ? 23.094 -5.727 -7.783 1.00 96.69 90 LEU A C 1
ATOM 756 O O . LEU A 1 90 ? 23.756 -6.198 -6.856 1.00 96.69 90 LEU A O 1
ATOM 760 N N . SER A 1 91 ? 23.434 -5.903 -9.062 1.00 96.31 91 SER A N 1
ATOM 761 C CA . SER A 1 91 ? 24.589 -6.700 -9.488 1.00 96.31 91 SER A CA 1
ATOM 762 C C . SER A 1 91 ? 25.913 -6.094 -9.000 1.00 96.31 91 SER A C 1
ATOM 764 O O . SER A 1 91 ? 26.786 -6.818 -8.518 1.00 96.31 91 SER A O 1
ATOM 766 N N . ARG A 1 92 ? 26.053 -4.760 -9.044 1.00 97.44 92 ARG A N 1
ATOM 767 C CA . ARG A 1 92 ? 27.212 -4.018 -8.517 1.00 97.44 92 ARG A CA 1
ATOM 768 C C . ARG A 1 92 ? 27.375 -4.214 -7.010 1.00 97.44 92 ARG A C 1
ATOM 770 O O . ARG A 1 92 ? 28.498 -4.382 -6.535 1.00 97.44 92 ARG A O 1
ATOM 777 N N . LEU A 1 93 ? 26.264 -4.237 -6.276 1.00 96.81 93 LEU A N 1
ATOM 778 C CA . LEU A 1 93 ? 26.223 -4.508 -4.837 1.00 96.81 93 LEU A CA 1
ATOM 779 C C . LEU A 1 93 ? 26.380 -5.998 -4.491 1.00 96.81 93 LEU A C 1
ATOM 781 O O . LEU A 1 93 ? 26.434 -6.341 -3.313 1.00 96.81 93 LEU A O 1
ATOM 785 N N . ARG A 1 94 ? 26.500 -6.881 -5.496 1.00 96.75 94 ARG A N 1
ATOM 786 C CA . ARG A 1 94 ? 26.552 -8.347 -5.344 1.00 96.75 94 ARG A CA 1
ATOM 787 C C . ARG A 1 94 ? 25.311 -8.918 -4.650 1.00 96.75 94 ARG A C 1
ATOM 789 O O . ARG A 1 94 ? 25.401 -9.920 -3.943 1.00 96.75 94 ARG A O 1
ATOM 796 N N . ILE A 1 95 ? 24.163 -8.278 -4.854 1.00 97.06 95 ILE A N 1
ATOM 797 C CA . ILE A 1 95 ? 22.873 -8.726 -4.340 1.00 97.06 95 ILE A CA 1
ATOM 798 C C . ILE A 1 95 ? 22.174 -9.508 -5.447 1.00 97.06 95 ILE A C 1
ATOM 800 O O . ILE A 1 95 ? 21.866 -8.977 -6.514 1.00 97.06 95 ILE A O 1
ATOM 804 N N . GLU A 1 96 ? 21.923 -10.786 -5.187 1.00 95.81 96 GLU A N 1
ATOM 805 C CA . GLU A 1 96 ? 21.150 -11.630 -6.089 1.00 95.81 96 GLU A CA 1
ATOM 806 C C . GLU A 1 96 ? 19.675 -1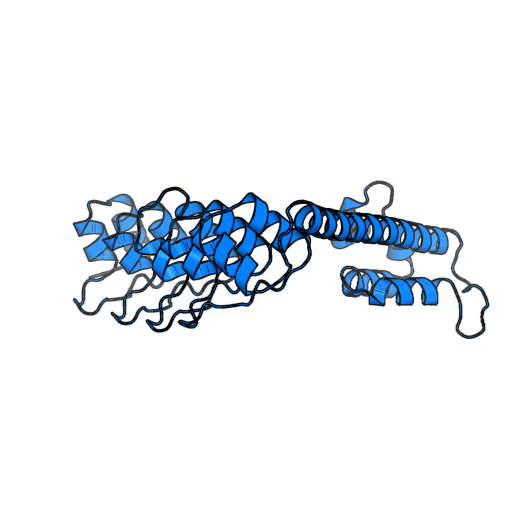1.212 -6.086 1.00 95.81 96 GLU A C 1
ATOM 808 O O . GLU A 1 96 ? 19.090 -10.941 -5.036 1.00 95.81 96 GLU A O 1
ATOM 813 N N . ARG A 1 97 ? 19.047 -11.189 -7.267 1.00 94.56 97 ARG A N 1
ATOM 814 C CA . ARG A 1 97 ? 17.607 -10.934 -7.404 1.00 94.56 97 ARG A CA 1
ATOM 815 C C .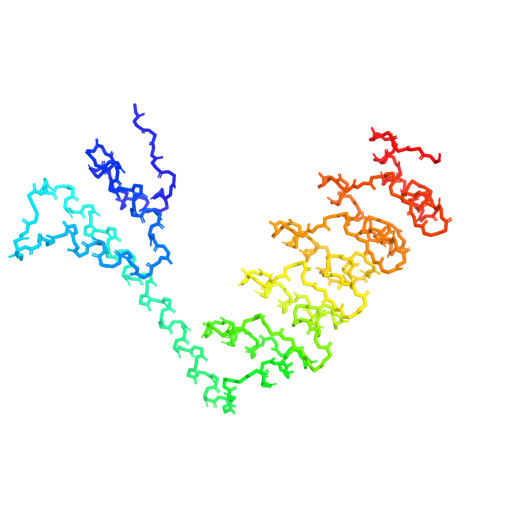 ARG A 1 97 ? 16.803 -12.179 -7.027 1.00 94.56 97 ARG A C 1
ATOM 817 O O . ARG A 1 97 ? 16.249 -12.843 -7.899 1.00 94.56 97 ARG A O 1
ATOM 824 N N . SER A 1 98 ? 16.739 -12.477 -5.733 1.00 96.94 98 SER A N 1
ATOM 825 C CA . SER A 1 98 ? 15.986 -13.605 -5.180 1.00 96.94 98 SER A CA 1
ATOM 826 C C . SER A 1 98 ? 14.997 -13.169 -4.095 1.00 96.94 98 SER A C 1
ATOM 828 O O . SER A 1 98 ? 15.115 -12.084 -3.514 1.00 96.94 98 SER A O 1
ATOM 830 N N . ASN A 1 99 ? 14.010 -14.025 -3.810 1.00 96.56 99 ASN A N 1
ATOM 831 C CA . ASN A 1 99 ? 13.031 -13.770 -2.752 1.00 96.56 99 ASN A CA 1
ATOM 832 C C . ASN A 1 99 ? 13.711 -13.684 -1.381 1.00 96.56 99 ASN A C 1
ATOM 834 O O . ASN A 1 99 ? 13.318 -12.865 -0.557 1.00 96.56 99 ASN A O 1
ATOM 838 N N . GLU A 1 100 ? 14.748 -14.490 -1.149 1.00 96.62 100 GLU A N 1
ATOM 839 C CA . GLU A 1 100 ? 15.507 -14.530 0.100 1.00 96.62 100 GLU A CA 1
ATOM 840 C C . GLU A 1 100 ? 16.195 -13.191 0.372 1.00 96.62 100 GLU A C 1
ATOM 842 O O . GLU A 1 100 ? 16.090 -12.661 1.478 1.00 96.62 100 GLU A O 1
ATOM 847 N N . GLN A 1 101 ? 16.857 -12.613 -0.637 1.00 97.56 101 GLN A N 1
ATOM 848 C CA . GLN A 1 101 ? 17.519 -11.313 -0.498 1.00 97.56 101 GLN A CA 1
ATOM 849 C C . GLN A 1 101 ? 16.508 -10.180 -0.337 1.00 97.56 101 GLN A C 1
ATOM 851 O O . GLN A 1 101 ? 16.713 -9.285 0.484 1.00 97.56 101 GLN A O 1
ATOM 856 N N . PHE A 1 102 ? 15.390 -10.232 -1.066 1.00 98.00 102 PHE A N 1
ATOM 857 C CA . PHE A 1 102 ? 14.363 -9.206 -0.936 1.00 98.00 102 PHE A CA 1
ATOM 858 C C . PHE A 1 102 ? 13.688 -9.245 0.442 1.00 98.00 102 PHE A C 1
ATOM 860 O O . PHE A 1 102 ? 13.576 -8.214 1.106 1.00 98.00 102 PHE A O 1
ATOM 867 N N . LEU A 1 103 ? 13.315 -10.435 0.926 1.00 98.00 103 LEU A N 1
ATOM 868 C CA . LEU A 1 103 ? 12.785 -10.626 2.279 1.00 98.00 103 LEU A CA 1
ATOM 869 C C . LEU A 1 103 ? 13.783 -10.155 3.334 1.00 98.00 103 LEU A C 1
ATOM 871 O O . LEU A 1 103 ? 13.399 -9.446 4.265 1.00 98.00 103 LEU A O 1
ATOM 875 N N . ARG A 1 104 ? 15.065 -10.497 3.177 1.00 97.69 104 ARG A N 1
ATOM 876 C CA . ARG A 1 104 ? 16.127 -10.041 4.074 1.00 97.69 104 ARG A CA 1
ATOM 877 C C . ARG A 1 104 ? 16.188 -8.514 4.148 1.00 97.69 104 ARG A C 1
ATOM 879 O O . ARG A 1 104 ? 16.142 -7.979 5.253 1.00 97.69 104 ARG A O 1
ATOM 886 N N . ALA A 1 105 ? 16.196 -7.825 3.006 1.00 98.06 105 ALA A N 1
ATOM 887 C CA . ALA A 1 105 ? 16.202 -6.363 2.956 1.00 98.06 105 ALA A CA 1
ATOM 888 C C . ALA A 1 105 ? 14.982 -5.751 3.673 1.00 98.06 105 ALA A C 1
ATOM 890 O O . ALA A 1 105 ? 15.123 -4.792 4.431 1.00 98.06 105 ALA A O 1
ATOM 891 N N . ILE A 1 106 ? 13.792 -6.346 3.517 1.00 98.12 106 ILE A N 1
ATOM 892 C CA . ILE A 1 106 ? 12.577 -5.927 4.238 1.00 98.12 106 ILE A CA 1
ATOM 893 C C . ILE A 1 106 ? 12.709 -6.159 5.753 1.00 98.12 106 ILE A C 1
ATOM 895 O O . ILE A 1 106 ? 12.321 -5.296 6.542 1.00 98.12 106 ILE A O 1
ATOM 899 N N . HIS A 1 107 ? 13.253 -7.301 6.186 1.00 97.75 107 HIS A N 1
ATOM 900 C CA . HIS A 1 107 ? 13.441 -7.602 7.608 1.00 97.75 107 HIS A CA 1
ATOM 901 C C . HIS A 1 107 ? 14.487 -6.702 8.279 1.00 97.75 107 HIS A C 1
ATOM 903 O O . HIS A 1 107 ? 14.319 -6.377 9.460 1.00 97.75 107 HIS A O 1
ATOM 909 N N . GLU A 1 108 ? 15.538 -6.326 7.551 1.00 97.50 108 GLU A N 1
ATOM 910 C CA . GLU A 1 108 ? 16.613 -5.433 8.003 1.00 97.50 108 GLU A CA 1
ATOM 911 C C . GLU A 1 108 ? 16.224 -3.947 7.895 1.00 97.50 108 GLU A C 1
ATOM 913 O O . GLU A 1 108 ? 16.800 -3.110 8.586 1.00 97.50 108 GLU A O 1
ATOM 918 N N . GLY A 1 109 ? 15.208 -3.618 7.091 1.00 97.50 109 GLY A N 1
ATOM 919 C CA . GLY A 1 109 ? 14.758 -2.244 6.876 1.00 97.50 109 GLY A CA 1
ATOM 920 C C . GLY A 1 109 ? 15.615 -1.466 5.878 1.00 97.50 109 GLY A C 1
ATOM 921 O O . GLY A 1 109 ? 15.625 -0.234 5.920 1.00 97.50 109 GLY A O 1
ATOM 922 N N . ASP A 1 110 ? 16.324 -2.161 4.984 1.00 97.69 110 ASP A N 1
ATOM 923 C CA . ASP A 1 110 ? 17.177 -1.544 3.968 1.00 97.69 110 ASP A CA 1
ATOM 924 C C . ASP A 1 110 ? 16.328 -0.945 2.839 1.00 97.69 110 ASP A C 1
ATOM 926 O O . ASP A 1 110 ? 15.964 -1.594 1.856 1.00 97.69 110 ASP A O 1
ATOM 930 N N . GLN A 1 111 ? 15.998 0.334 2.999 1.00 96.69 111 GLN A N 1
ATOM 931 C CA . GLN A 1 111 ? 15.184 1.088 2.049 1.00 96.69 111 GLN A CA 1
ATOM 932 C C . GLN A 1 1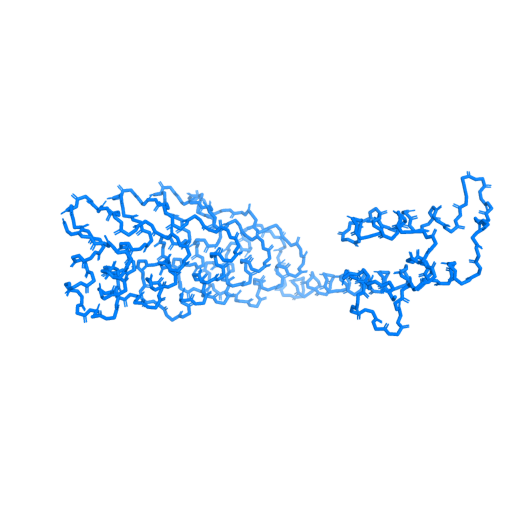11 ? 15.823 1.173 0.660 1.00 96.69 111 GLN A C 1
ATOM 934 O O . GLN A 1 111 ? 15.098 1.151 -0.333 1.00 96.69 111 GLN A O 1
ATOM 939 N N . ALA A 1 112 ? 17.154 1.268 0.580 1.00 96.31 112 ALA A N 1
ATOM 940 C CA . ALA A 1 112 ? 17.856 1.427 -0.688 1.00 96.31 112 ALA A CA 1
ATOM 941 C C . ALA A 1 112 ? 17.777 0.137 -1.506 1.00 96.31 112 ALA A C 1
ATOM 943 O O . ALA A 1 112 ? 17.423 0.164 -2.685 1.00 96.31 112 ALA A O 1
ATOM 944 N N . VAL A 1 113 ? 18.029 -1.004 -0.865 1.00 97.31 113 VAL A N 1
ATOM 945 C CA . VAL A 1 113 ? 17.910 -2.308 -1.522 1.00 97.31 113 VAL A CA 1
ATOM 946 C C . VAL A 1 113 ? 16.457 -2.582 -1.906 1.00 97.31 113 VAL A C 1
ATOM 948 O O . VAL A 1 113 ? 16.194 -2.994 -3.034 1.00 97.31 113 VAL A O 1
ATOM 951 N N . VAL A 1 114 ? 15.493 -2.279 -1.032 1.00 97.69 114 VAL A N 1
ATOM 952 C CA . VAL A 1 114 ? 14.065 -2.438 -1.346 1.00 97.69 114 VAL A CA 1
ATOM 953 C C . VAL A 1 114 ? 13.641 -1.591 -2.550 1.00 97.69 114 VAL A C 1
ATOM 955 O O . VAL A 1 114 ? 12.963 -2.115 -3.434 1.00 97.69 114 VAL A O 1
ATOM 958 N N . ASP A 1 115 ? 14.055 -0.322 -2.626 1.00 96.06 115 ASP A N 1
ATOM 959 C CA . ASP A 1 115 ? 13.781 0.538 -3.787 1.00 96.06 115 ASP A CA 1
ATOM 960 C C . ASP A 1 115 ? 14.343 -0.069 -5.079 1.00 96.06 115 ASP A C 1
ATOM 962 O O . ASP A 1 115 ? 13.638 -0.137 -6.087 1.00 96.06 115 ASP A O 1
ATOM 966 N N . LEU A 1 116 ? 15.572 -0.597 -5.047 1.00 96.94 116 LEU A N 1
ATOM 967 C CA . LEU A 1 116 ? 16.181 -1.260 -6.201 1.00 96.94 116 LEU A CA 1
ATOM 968 C C . LEU A 1 116 ? 15.398 -2.502 -6.643 1.00 96.94 116 LEU A C 1
ATOM 970 O O . LEU A 1 116 ? 15.120 -2.656 -7.835 1.00 96.94 116 LEU A O 1
ATOM 974 N N . PHE A 1 117 ? 14.986 -3.365 -5.710 1.00 97.44 117 PHE A N 1
ATOM 975 C CA . PHE A 1 117 ? 14.151 -4.527 -6.030 1.00 97.44 117 PHE A CA 1
ATOM 976 C C . PHE A 1 117 ? 12.846 -4.096 -6.703 1.00 97.44 117 PHE A C 1
ATOM 978 O O . PHE A 1 117 ? 12.508 -4.574 -7.788 1.00 97.44 117 PHE A O 1
ATOM 985 N N . VAL A 1 118 ? 12.149 -3.130 -6.117 1.00 94.31 118 VAL A N 1
ATOM 986 C CA . VAL A 1 118 ? 10.875 -2.625 -6.629 1.00 94.31 118 VAL A CA 1
ATOM 987 C C . VAL A 1 118 ? 11.029 -1.951 -8.000 1.00 94.31 118 VAL A C 1
ATOM 989 O O . VAL A 1 118 ? 10.215 -2.177 -8.898 1.00 94.31 118 VAL A O 1
ATOM 992 N N . ARG A 1 119 ? 12.075 -1.144 -8.206 1.00 92.75 119 ARG A N 1
ATOM 993 C CA . ARG A 1 119 ? 12.369 -0.489 -9.494 1.00 92.75 119 ARG A CA 1
ATOM 994 C C . ARG A 1 119 ? 12.816 -1.465 -10.569 1.00 92.75 119 ARG A C 1
ATOM 996 O O . ARG A 1 119 ? 12.539 -1.221 -11.735 1.00 92.75 119 ARG A O 1
ATOM 1003 N N . SER A 1 120 ? 13.415 -2.588 -10.184 1.00 93.88 120 SER A N 1
ATOM 1004 C CA . SER A 1 120 ? 13.732 -3.688 -11.098 1.00 93.88 120 SER A CA 1
ATOM 1005 C C . SER A 1 120 ? 12.500 -4.495 -11.541 1.00 93.88 120 SER A C 1
ATOM 1007 O O . SER A 1 120 ? 12.651 -5.523 -12.201 1.00 93.88 120 SER A O 1
ATOM 1009 N N . ASN A 1 121 ? 11.287 -4.072 -11.159 1.00 90.00 121 ASN A N 1
ATOM 1010 C CA . ASN A 1 121 ? 10.037 -4.793 -11.396 1.00 90.00 121 ASN A CA 1
ATOM 1011 C C . ASN A 1 121 ? 10.040 -6.204 -10.770 1.00 90.00 121 ASN A C 1
ATOM 1013 O O . ASN A 1 121 ? 9.553 -7.166 -11.364 1.00 90.00 121 ASN A O 1
ATOM 1017 N N . PHE A 1 122 ? 10.659 -6.352 -9.593 1.00 94.44 122 PHE A N 1
ATOM 1018 C CA . PHE A 1 122 ? 10.658 -7.613 -8.854 1.00 94.44 122 PHE A CA 1
ATOM 1019 C C . PHE A 1 122 ? 9.270 -7.911 -8.267 1.00 94.44 122 PHE A C 1
ATOM 1021 O O . PHE A 1 122 ? 8.522 -6.992 -7.933 1.00 94.44 122 PHE A O 1
ATOM 1028 N N . ASN A 1 123 ? 8.926 -9.194 -8.117 1.00 93.12 123 ASN A N 1
ATOM 1029 C CA . ASN A 1 123 ? 7.637 -9.595 -7.557 1.00 93.12 123 ASN A CA 1
ATOM 1030 C C . ASN A 1 123 ? 7.522 -9.185 -6.077 1.00 93.12 123 ASN A C 1
ATOM 1032 O O . ASN A 1 123 ? 8.266 -9.678 -5.231 1.00 93.12 123 ASN A O 1
ATOM 1036 N N . ILE A 1 124 ? 6.552 -8.323 -5.765 1.00 95.44 124 ILE A N 1
ATOM 1037 C CA . ILE A 1 124 ? 6.274 -7.850 -4.400 1.00 95.44 124 ILE A CA 1
ATOM 1038 C C . ILE A 1 124 ? 5.198 -8.670 -3.671 1.00 95.44 124 ILE A C 1
ATOM 1040 O O . ILE A 1 124 ? 4.962 -8.457 -2.485 1.00 95.44 124 ILE A O 1
ATOM 1044 N N . HIS A 1 125 ? 4.549 -9.622 -4.341 1.00 94.94 125 HIS A N 1
ATOM 1045 C CA . HIS A 1 125 ? 3.520 -10.486 -3.754 1.00 94.94 125 HIS A CA 1
ATOM 1046 C C . HIS A 1 125 ? 4.139 -11.760 -3.175 1.00 94.94 125 HIS A C 1
ATOM 1048 O O . HIS A 1 125 ? 3.785 -12.876 -3.553 1.00 94.94 125 HIS A O 1
ATOM 1054 N N . ILE A 1 126 ? 5.109 -11.579 -2.280 1.00 95.81 126 ILE A N 1
ATOM 1055 C CA . ILE A 1 126 ? 5.786 -12.667 -1.572 1.00 95.81 126 ILE A CA 1
ATOM 1056 C C . ILE A 1 126 ? 5.533 -12.568 -0.066 1.00 95.81 126 ILE A C 1
ATOM 1058 O O . ILE A 1 126 ? 5.126 -11.525 0.458 1.00 95.81 126 ILE A O 1
ATOM 1062 N N . ALA A 1 127 ? 5.787 -13.671 0.628 1.00 96.19 127 ALA A N 1
ATOM 1063 C CA . ALA A 1 127 ? 5.645 -13.792 2.068 1.00 96.19 127 ALA A CA 1
ATOM 1064 C C . ALA A 1 127 ? 6.870 -14.492 2.668 1.00 96.19 127 ALA A C 1
ATOM 1066 O O . ALA A 1 127 ? 7.601 -15.182 1.955 1.00 96.19 127 ALA A O 1
ATOM 1067 N N . ASP A 1 128 ? 7.094 -14.302 3.966 1.00 95.44 128 ASP A N 1
ATOM 1068 C CA . ASP A 1 128 ? 8.125 -15.038 4.699 1.00 95.44 128 ASP A CA 1
ATOM 1069 C C . ASP A 1 128 ? 7.734 -16.510 4.948 1.00 95.44 128 ASP A C 1
ATOM 1071 O O . ASP A 1 128 ? 6.687 -16.997 4.514 1.00 95.44 128 ASP A O 1
ATOM 1075 N N . HIS A 1 129 ? 8.589 -17.239 5.668 1.00 93.12 129 HIS A N 1
ATOM 1076 C CA . HIS A 1 129 ? 8.365 -18.639 6.051 1.00 93.12 129 HIS A CA 1
ATOM 1077 C C . 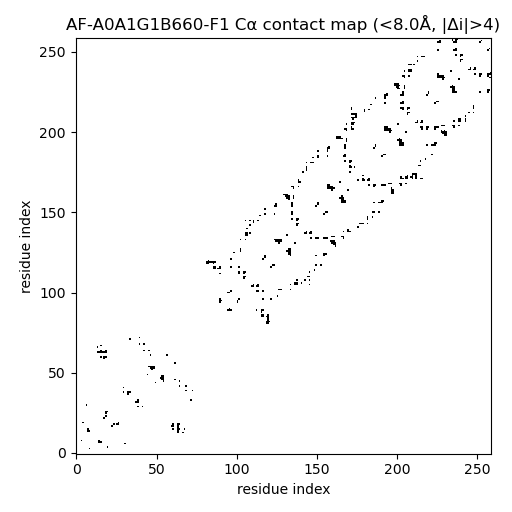HIS A 1 129 ? 7.112 -18.846 6.924 1.00 93.12 129 HIS A C 1
ATOM 1079 O O . HIS A 1 129 ? 6.545 -19.943 6.956 1.00 93.12 129 HIS A O 1
ATOM 1085 N N . ASP A 1 130 ? 6.645 -17.793 7.598 1.00 92.62 130 ASP A N 1
ATOM 1086 C CA . ASP A 1 130 ? 5.400 -17.798 8.355 1.00 92.62 130 ASP A CA 1
ATOM 1087 C C . ASP A 1 130 ? 4.176 -17.452 7.501 1.00 92.62 130 ASP A C 1
ATOM 1089 O O . ASP A 1 130 ? 3.048 -17.443 7.997 1.00 92.62 130 ASP A O 1
ATOM 1093 N N . GLY A 1 131 ? 4.364 -17.221 6.203 1.00 94.25 131 GLY A N 1
ATOM 1094 C CA . GLY A 1 131 ? 3.305 -16.761 5.318 1.00 94.25 131 GLY A CA 1
ATOM 1095 C C . GLY A 1 131 ? 2.885 -15.321 5.611 1.00 94.25 131 GLY A C 1
ATOM 1096 O O . GLY A 1 131 ? 1.796 -14.930 5.209 1.00 94.25 131 GLY A O 1
ATOM 1097 N N . THR A 1 132 ? 3.714 -14.527 6.298 1.00 96.81 132 THR A N 1
ATOM 1098 C CA . THR A 1 132 ? 3.462 -13.099 6.515 1.00 96.81 132 THR A CA 1
ATOM 1099 C C . THR A 1 132 ? 3.832 -12.321 5.247 1.00 96.81 132 THR A C 1
ATOM 1101 O O . THR A 1 132 ? 5.000 -12.330 4.852 1.00 96.81 132 THR A O 1
ATOM 1104 N N . PRO A 1 133 ? 2.887 -11.608 4.609 1.00 97.69 133 PRO A N 1
ATOM 1105 C CA . PRO A 1 133 ? 3.167 -10.752 3.456 1.00 97.69 133 PRO A CA 1
ATOM 1106 C C . PRO A 1 133 ? 4.196 -9.658 3.772 1.00 97.69 133 PRO A C 1
ATOM 1108 O O . PRO A 1 133 ? 4.172 -9.074 4.859 1.00 97.69 133 PRO A O 1
ATOM 1111 N N . ILE A 1 134 ? 5.050 -9.297 2.807 1.00 97.88 134 ILE A N 1
ATOM 1112 C CA . ILE A 1 134 ? 6.127 -8.308 3.029 1.00 97.88 134 ILE A CA 1
ATOM 1113 C C . ILE A 1 134 ? 5.642 -6.932 3.500 1.00 97.88 134 ILE A C 1
ATOM 1115 O O . ILE A 1 134 ? 6.323 -6.283 4.297 1.00 97.88 134 ILE A O 1
ATOM 1119 N N . LEU A 1 135 ? 4.444 -6.507 3.077 1.00 98.44 135 LEU A N 1
ATOM 1120 C CA . LEU A 1 135 ? 3.825 -5.274 3.564 1.00 98.44 135 LEU A CA 1
ATOM 1121 C C . LEU A 1 135 ? 3.586 -5.346 5.079 1.00 98.44 135 LEU A C 1
ATOM 1123 O O . LEU A 1 135 ? 3.934 -4.418 5.807 1.00 98.44 135 LEU A O 1
ATOM 1127 N N . LEU A 1 136 ? 3.063 -6.470 5.577 1.00 97.94 136 LEU A N 1
ATOM 1128 C CA . LEU A 1 136 ? 2.845 -6.678 7.007 1.00 97.94 136 LEU A CA 1
ATOM 1129 C C . LEU A 1 136 ? 4.157 -6.784 7.786 1.00 97.94 136 LEU A C 1
ATOM 1131 O O . LEU A 1 136 ? 4.212 -6.303 8.913 1.00 97.94 136 LEU A O 1
ATOM 1135 N N . ILE A 1 137 ? 5.225 -7.343 7.210 1.00 98.00 137 ILE A N 1
ATOM 1136 C CA . ILE A 1 137 ? 6.551 -7.365 7.854 1.00 98.00 137 ILE A CA 1
ATOM 1137 C C . ILE A 1 137 ? 7.065 -5.934 8.060 1.00 98.00 137 ILE A C 1
ATOM 1139 O O . ILE A 1 137 ? 7.430 -5.567 9.182 1.00 98.00 137 ILE A O 1
ATOM 1143 N N . ALA A 1 138 ? 7.035 -5.109 7.007 1.00 98.00 138 ALA A N 1
ATOM 1144 C CA . ALA A 1 138 ? 7.452 -3.709 7.070 1.00 98.00 138 ALA A CA 1
ATOM 1145 C C . ALA A 1 138 ? 6.641 -2.925 8.115 1.00 98.00 138 ALA A C 1
ATOM 1147 O O . ALA A 1 138 ? 7.209 -2.216 8.949 1.00 98.00 138 ALA A O 1
ATOM 1148 N N . LEU A 1 139 ? 5.319 -3.116 8.138 1.00 97.88 139 LEU A N 1
ATOM 1149 C CA . LEU A 1 139 ? 4.434 -2.476 9.109 1.00 97.88 139 LEU A CA 1
ATOM 1150 C C . LEU A 1 139 ? 4.597 -3.023 10.533 1.00 97.88 139 LEU A C 1
ATOM 1152 O O . LEU A 1 139 ? 4.519 -2.268 11.493 1.00 97.88 139 LEU A O 1
ATOM 1156 N N . LYS A 1 140 ? 4.866 -4.312 10.747 1.00 96.00 140 LYS A N 1
ATOM 1157 C CA . LYS A 1 140 ? 5.141 -4.835 12.099 1.00 96.00 140 LYS A CA 1
ATOM 1158 C C . LYS A 1 140 ? 6.394 -4.198 12.703 1.00 96.00 140 LYS A C 1
ATOM 1160 O O . LYS A 1 140 ? 6.419 -3.977 13.915 1.00 96.00 140 LYS A O 1
ATOM 1165 N N . LYS A 1 141 ? 7.380 -3.881 11.857 1.00 96.06 141 LYS A N 1
ATOM 1166 C CA . LYS A 1 141 ? 8.667 -3.269 12.218 1.00 96.06 141 LYS A CA 1
ATOM 1167 C C . LYS A 1 141 ? 8.672 -1.735 12.217 1.00 96.06 141 LYS A C 1
ATOM 1169 O O . LYS A 1 141 ? 9.664 -1.149 12.634 1.00 96.06 141 LYS A O 1
ATOM 1174 N N . GLY A 1 142 ? 7.592 -1.080 11.785 1.00 96.31 142 GLY A N 1
ATOM 1175 C CA . GLY A 1 142 ? 7.513 0.385 11.743 1.00 96.31 142 GLY A CA 1
ATOM 1176 C C . GLY A 1 142 ? 8.207 1.037 10.546 1.00 96.31 142 GLY A C 1
ATOM 1177 O O . GLY A 1 142 ? 8.410 2.248 10.547 1.00 96.31 142 GLY A O 1
ATOM 1178 N N . TYR A 1 143 ? 8.560 0.273 9.510 1.00 97.81 143 TYR A N 1
ATOM 1179 C CA . TYR A 1 143 ? 9.227 0.784 8.310 1.00 97.81 143 TYR A CA 1
ATOM 1180 C C . TYR A 1 143 ? 8.223 1.432 7.349 1.00 97.81 143 TYR A C 1
ATOM 1182 O O . TYR A 1 143 ? 7.908 0.898 6.285 1.00 97.81 143 TYR A O 1
ATOM 1190 N N . THR A 1 144 ? 7.708 2.602 7.724 1.00 97.25 144 THR A N 1
ATOM 1191 C CA . THR A 1 144 ? 6.668 3.319 6.968 1.00 97.25 144 THR A CA 1
ATOM 1192 C C . THR A 1 144 ? 7.100 3.713 5.561 1.00 97.25 144 THR A C 1
ATOM 1194 O O . THR A 1 144 ? 6.300 3.598 4.641 1.00 97.25 144 THR A O 1
ATOM 1197 N N . VAL A 1 145 ? 8.362 4.095 5.347 1.00 97.69 145 VAL A N 1
ATOM 1198 C CA . VAL A 1 145 ? 8.876 4.403 3.998 1.00 97.69 145 VAL A CA 1
ATOM 1199 C C . VAL A 1 145 ? 8.807 3.170 3.091 1.00 97.69 145 VAL A C 1
ATOM 1201 O O . VAL A 1 145 ? 8.276 3.245 1.986 1.00 97.69 145 VAL A O 1
ATOM 1204 N N . ILE A 1 146 ? 9.261 2.014 3.587 1.00 98.44 146 ILE A N 1
ATOM 1205 C CA . ILE A 1 146 ? 9.182 0.735 2.863 1.00 98.44 146 ILE A CA 1
ATOM 1206 C C . ILE A 1 146 ? 7.724 0.385 2.566 1.00 98.44 146 ILE A C 1
ATOM 1208 O O . ILE A 1 146 ? 7.384 0.080 1.425 1.00 98.44 146 ILE A O 1
ATOM 1212 N N . ALA A 1 147 ? 6.847 0.473 3.568 1.00 98.38 147 ALA A N 1
ATOM 1213 C CA . ALA A 1 147 ? 5.426 0.207 3.382 1.00 98.38 147 ALA A CA 1
ATOM 1214 C C . ALA A 1 147 ? 4.799 1.139 2.330 1.00 98.38 147 ALA A C 1
ATOM 1216 O O . ALA A 1 147 ? 4.052 0.673 1.474 1.00 98.38 147 ALA A O 1
ATOM 1217 N N . GLY A 1 148 ? 5.149 2.428 2.336 1.00 97.94 148 GLY A N 1
ATOM 1218 C CA . GLY A 1 148 ? 4.690 3.399 1.345 1.00 97.94 148 GLY A CA 1
ATOM 1219 C C . GLY A 1 148 ? 5.134 3.051 -0.079 1.00 97.94 148 GLY A C 1
ATOM 1220 O O . GLY A 1 148 ? 4.320 3.116 -1.004 1.00 97.94 148 GLY A O 1
ATOM 1221 N N . ILE A 1 149 ? 6.385 2.613 -0.262 1.00 96.94 149 ILE A N 1
ATOM 1222 C CA . ILE A 1 149 ? 6.893 2.132 -1.559 1.00 96.94 149 ILE A CA 1
ATOM 1223 C C . ILE A 1 149 ? 6.080 0.918 -2.027 1.00 96.94 149 ILE A C 1
ATOM 1225 O O . ILE A 1 149 ? 5.579 0.908 -3.154 1.00 96.94 149 ILE A O 1
ATOM 1229 N N . LEU A 1 150 ? 5.901 -0.080 -1.155 1.00 97.94 150 LEU A N 1
ATOM 1230 C CA . LEU A 1 150 ? 5.171 -1.310 -1.469 1.00 97.94 150 LEU A CA 1
ATOM 1231 C C . LEU A 1 150 ? 3.705 -1.033 -1.833 1.00 97.94 150 LEU A C 1
ATOM 1233 O O . LEU A 1 150 ? 3.233 -1.504 -2.868 1.00 97.94 150 LEU A O 1
ATOM 1237 N N . ILE A 1 151 ? 2.996 -0.222 -1.039 1.00 97.81 151 ILE A N 1
ATOM 1238 C CA . ILE A 1 151 ? 1.603 0.165 -1.316 1.00 97.81 151 ILE A CA 1
ATOM 1239 C C . ILE A 1 151 ? 1.525 0.905 -2.650 1.00 97.81 151 ILE A C 1
ATOM 1241 O O . ILE A 1 151 ? 0.693 0.572 -3.492 1.00 97.81 151 ILE A O 1
ATOM 1245 N N . SER A 1 152 ? 2.428 1.862 -2.888 1.00 95.19 152 SER A N 1
ATOM 1246 C CA . SER A 1 152 ? 2.455 2.634 -4.136 1.00 95.19 152 SER A CA 1
ATOM 1247 C C . SER A 1 152 ? 2.591 1.735 -5.363 1.00 95.19 152 SER A C 1
ATOM 1249 O O . SER A 1 152 ? 1.985 2.016 -6.400 1.00 95.19 152 SER A O 1
ATOM 1251 N N . LYS A 1 153 ? 3.316 0.625 -5.213 1.00 93.00 153 LYS A N 1
ATOM 1252 C CA . LYS A 1 153 ? 3.616 -0.361 -6.256 1.00 93.00 153 LYS A CA 1
ATOM 1253 C C . LYS A 1 153 ? 2.614 -1.505 -6.353 1.00 93.00 153 LYS A C 1
ATOM 1255 O O . LYS A 1 153 ? 2.808 -2.398 -7.167 1.00 93.00 153 LYS A O 1
ATOM 1260 N N . GLY A 1 154 ? 1.518 -1.428 -5.601 1.00 92.06 154 GLY A N 1
ATOM 1261 C CA . GLY A 1 154 ? 0.392 -2.346 -5.739 1.00 92.06 154 GLY A CA 1
ATOM 1262 C C . GLY A 1 154 ? 0.466 -3.563 -4.829 1.00 92.06 154 GLY A C 1
ATOM 1263 O O . GLY A 1 154 ? -0.165 -4.566 -5.139 1.00 92.06 154 GLY A O 1
ATOM 1264 N N . ALA A 1 155 ? 1.204 -3.497 -3.715 1.00 95.88 155 ALA A N 1
ATOM 1265 C CA . ALA A 1 155 ? 1.105 -4.527 -2.685 1.00 95.88 155 ALA A CA 1
ATOM 1266 C C . ALA A 1 155 ? -0.358 -4.708 -2.247 1.00 95.88 155 ALA A C 1
ATOM 1268 O O . ALA A 1 155 ? -1.105 -3.733 -2.138 1.00 95.88 155 ALA A O 1
ATOM 1269 N N . ASP A 1 156 ? -0.751 -5.955 -1.983 1.00 96.31 156 ASP A N 1
ATOM 1270 C CA . ASP A 1 156 ? -2.102 -6.271 -1.525 1.00 96.31 156 ASP A CA 1
ATOM 1271 C C . ASP A 1 156 ? -2.337 -5.685 -0.125 1.00 96.31 156 ASP A C 1
ATOM 1273 O O . ASP A 1 156 ? -1.739 -6.111 0.867 1.00 96.31 156 ASP A O 1
ATOM 1277 N N . VAL A 1 157 ? -3.208 -4.678 -0.064 1.00 97.94 157 VAL A N 1
ATOM 1278 C CA . VAL A 1 157 ? -3.532 -3.925 1.154 1.00 97.94 157 VAL A CA 1
ATOM 1279 C C . VAL A 1 157 ? -4.481 -4.671 2.094 1.00 97.94 157 VAL A C 1
ATOM 1281 O O . VAL A 1 157 ? -4.633 -4.253 3.242 1.00 97.94 157 VAL A O 1
ATOM 1284 N N . ASN A 1 158 ? -5.082 -5.770 1.628 1.00 97.31 158 ASN A N 1
ATOM 1285 C CA . ASN A 1 158 ? -5.995 -6.626 2.388 1.00 97.31 158 ASN A CA 1
ATOM 1286 C C . ASN A 1 158 ? -5.388 -8.001 2.706 1.00 97.31 158 ASN A C 1
ATOM 1288 O O . ASN A 1 158 ? -6.050 -8.839 3.319 1.00 97.31 158 ASN A O 1
ATOM 1292 N N . ALA A 1 159 ? -4.128 -8.240 2.329 1.00 95.44 159 ALA A N 1
ATOM 1293 C CA . ALA A 1 159 ? -3.417 -9.448 2.724 1.00 95.44 159 ALA A CA 1
ATOM 1294 C C . ALA A 1 159 ? -3.342 -9.549 4.256 1.00 95.44 159 ALA A C 1
ATOM 1296 O O . ALA A 1 159 ? -3.226 -8.541 4.949 1.00 95.44 159 ALA A O 1
ATOM 1297 N N . TYR A 1 160 ? -3.384 -10.762 4.795 1.00 94.50 160 TYR A N 1
ATOM 1298 C CA . TYR A 1 160 ? -3.396 -11.000 6.237 1.00 94.50 160 TYR A CA 1
ATOM 1299 C C . TYR A 1 160 ? -2.358 -12.046 6.632 1.00 94.50 160 TYR A C 1
ATOM 1301 O O . TYR A 1 160 ? -1.963 -12.892 5.831 1.00 94.50 160 TYR A O 1
ATOM 1309 N N . ASP A 1 161 ? -1.891 -11.974 7.875 1.00 92.69 161 ASP A N 1
ATOM 1310 C CA . ASP A 1 161 ? -1.023 -13.002 8.446 1.00 92.69 161 ASP A CA 1
ATOM 1311 C C . ASP A 1 161 ? -1.828 -14.165 9.054 1.00 92.69 161 ASP A C 1
ATOM 1313 O O . ASP A 1 161 ? -3.058 -14.163 9.078 1.00 92.69 161 ASP A O 1
ATOM 1317 N N . ARG A 1 162 ? -1.141 -15.168 9.614 1.00 89.31 162 ARG A N 1
ATOM 1318 C CA . ARG A 1 162 ? -1.790 -16.320 10.271 1.00 89.31 162 ARG A CA 1
ATOM 1319 C C . ARG A 1 162 ? -2.710 -15.949 11.447 1.00 89.31 162 ARG A C 1
ATOM 1321 O O . ARG A 1 162 ? -3.497 -16.790 11.870 1.00 89.31 162 ARG A O 1
ATOM 1328 N N . MET A 1 163 ? -2.616 -14.731 11.985 1.00 87.12 163 MET A N 1
ATOM 1329 C CA . MET A 1 163 ? -3.492 -14.231 13.050 1.00 87.12 163 MET A CA 1
ATOM 1330 C C . MET A 1 163 ? -4.715 -13.476 12.504 1.00 87.12 163 MET A C 1
ATOM 1332 O O . MET A 1 163 ? -5.523 -12.982 13.291 1.00 87.12 163 MET A O 1
ATOM 1336 N N . GLY A 1 164 ? -4.860 -13.382 11.178 1.00 89.31 164 GLY A N 1
ATOM 1337 C CA . GLY A 1 164 ? -5.921 -12.621 10.523 1.00 89.31 164 GLY A CA 1
ATOM 1338 C C . GLY A 1 164 ? -5.711 -11.108 10.604 1.00 89.31 164 GLY A C 1
ATOM 1339 O O . GLY A 1 164 ? -6.662 -10.351 10.434 1.00 89.31 164 GLY A O 1
ATOM 1340 N N . VAL A 1 165 ? -4.493 -10.644 10.900 1.00 92.81 165 VAL A N 1
ATOM 1341 C CA . VAL A 1 165 ? -4.205 -9.210 10.998 1.00 92.81 165 VAL A CA 1
ATOM 1342 C C . VAL A 1 165 ? -3.939 -8.655 9.604 1.00 92.81 165 VAL A C 1
ATOM 1344 O O . VAL A 1 165 ? -2.979 -9.061 8.952 1.00 92.81 165 VAL A O 1
ATOM 1347 N N . THR A 1 166 ? -4.756 -7.694 9.174 1.00 97.06 166 THR A N 1
ATOM 1348 C CA . THR A 1 166 ? -4.559 -6.930 7.933 1.00 97.06 166 THR A CA 1
ATOM 1349 C C . THR A 1 166 ? -3.688 -5.685 8.171 1.00 97.06 166 THR A C 1
ATOM 1351 O O . THR A 1 166 ? -3.574 -5.218 9.313 1.00 97.06 166 THR A O 1
ATOM 1354 N N . PRO A 1 167 ? -3.080 -5.096 7.119 1.00 97.75 167 PRO A N 1
ATOM 1355 C CA . PRO A 1 167 ? -2.350 -3.835 7.203 1.00 97.75 167 PRO A CA 1
ATOM 1356 C C . PRO A 1 167 ? -3.123 -2.732 7.926 1.00 97.75 167 PRO A C 1
ATOM 1358 O O . PRO A 1 167 ? -2.562 -2.075 8.805 1.00 97.75 167 PRO A O 1
ATOM 1361 N N . LEU A 1 168 ? -4.411 -2.555 7.599 1.00 97.75 168 LEU A N 1
ATOM 1362 C CA . LEU A 1 168 ? -5.230 -1.491 8.178 1.00 97.75 168 LEU A CA 1
ATOM 1363 C C . LEU A 1 168 ? -5.501 -1.726 9.670 1.00 97.75 168 LEU A C 1
ATOM 1365 O O . LEU A 1 168 ? -5.338 -0.799 10.464 1.00 97.75 168 LEU A O 1
ATOM 1369 N N . LEU A 1 169 ? -5.836 -2.961 10.070 1.00 96.25 169 LEU A N 1
ATOM 1370 C CA . LEU A 1 169 ? -5.990 -3.323 11.486 1.00 96.25 169 LEU A CA 1
ATOM 1371 C C . LEU A 1 169 ? -4.707 -3.010 12.271 1.00 96.25 169 LEU A C 1
ATOM 1373 O O . LEU A 1 169 ? -4.754 -2.377 13.327 1.00 96.25 169 LEU A O 1
ATOM 1377 N N . LEU A 1 170 ? -3.549 -3.392 11.727 1.00 95.38 170 LEU A N 1
ATOM 1378 C CA . LEU A 1 170 ? -2.265 -3.196 12.390 1.00 95.38 170 LEU A CA 1
ATOM 1379 C C . LEU A 1 170 ? -1.919 -1.718 12.588 1.00 95.38 170 LEU A C 1
ATOM 1381 O O . LEU A 1 170 ? -1.483 -1.349 13.681 1.00 95.38 170 LEU A O 1
ATOM 1385 N N . VAL A 1 171 ? -2.085 -0.877 11.560 1.00 95.50 171 VAL A N 1
ATOM 1386 C CA . VAL A 1 171 ? -1.718 0.543 11.680 1.00 95.50 171 VAL A CA 1
ATOM 1387 C C . VAL A 1 171 ? -2.681 1.331 12.563 1.00 95.50 171 VAL A C 1
ATOM 1389 O O . VAL A 1 171 ? -2.252 2.265 13.232 1.00 95.50 171 VAL A O 1
ATOM 1392 N N . CYS A 1 172 ? -3.955 0.937 12.632 1.00 94.75 172 CYS A N 1
ATOM 1393 C CA . CYS A 1 172 ? -4.921 1.593 13.514 1.00 94.75 172 CYS A CA 1
ATOM 1394 C C . CYS A 1 172 ? -4.662 1.265 14.990 1.00 94.75 172 CYS A C 1
ATOM 1396 O O . CYS A 1 172 ? -4.837 2.124 15.847 1.00 94.75 172 CYS A O 1
ATOM 1398 N N . GLY A 1 173 ? -4.198 0.048 15.292 1.00 89.94 173 GLY A N 1
ATOM 1399 C CA . GLY A 1 173 ? -3.917 -0.396 16.661 1.00 89.94 173 GLY A CA 1
ATOM 1400 C C . GLY A 1 173 ? -2.585 0.079 17.252 1.00 89.94 173 GLY A C 1
ATOM 1401 O O . GLY A 1 173 ? -2.265 -0.296 18.379 1.00 89.94 173 GLY A O 1
ATOM 1402 N N . LYS A 1 174 ? -1.778 0.859 16.518 1.00 89.12 174 LYS A N 1
ATOM 1403 C CA . LYS A 1 174 ? -0.454 1.316 16.968 1.00 89.12 174 LYS A CA 1
ATOM 1404 C C . LYS A 1 174 ? -0.253 2.806 16.716 1.00 89.12 174 LYS A C 1
ATOM 1406 O O . LYS A 1 174 ? -0.425 3.284 15.601 1.00 89.12 174 LYS A O 1
ATOM 1411 N N . GLN A 1 175 ? 0.233 3.520 17.726 1.00 86.88 175 GLN A N 1
ATOM 1412 C CA . GLN A 1 175 ? 0.610 4.926 17.604 1.00 86.88 175 GLN A CA 1
ATOM 1413 C C . GLN A 1 175 ? 2.089 5.055 17.196 1.00 86.88 175 GLN A C 1
ATOM 1415 O O . GLN A 1 175 ? 2.965 5.267 18.031 1.00 86.88 175 GLN A O 1
ATOM 1420 N N . LEU A 1 176 ? 2.378 4.886 15.903 1.00 87.88 176 LEU A N 1
ATOM 1421 C CA . LEU A 1 176 ? 3.724 5.045 15.338 1.00 87.88 176 LEU A CA 1
ATOM 1422 C C . LEU A 1 176 ? 3.770 6.181 14.309 1.00 87.88 176 LEU A C 1
ATOM 1424 O O . LEU A 1 176 ? 2.798 6.445 13.598 1.00 87.88 176 LEU A O 1
ATOM 1428 N N . SER A 1 177 ? 4.920 6.856 14.222 1.00 89.44 177 SER A N 1
ATOM 1429 C CA . SER A 1 177 ? 5.125 7.948 13.262 1.00 89.44 177 SER A CA 1
ATOM 1430 C C . SER A 1 177 ? 4.896 7.469 11.824 1.00 89.44 177 SER A C 1
ATOM 1432 O O . SER A 1 177 ? 5.377 6.407 11.432 1.00 89.44 177 SER A O 1
ATOM 1434 N N . GLY A 1 178 ? 4.143 8.245 11.041 1.00 92.00 178 GLY A N 1
ATOM 1435 C CA . GLY A 1 178 ? 3.800 7.942 9.647 1.00 92.00 178 GLY A CA 1
ATOM 1436 C C . GLY A 1 178 ? 2.630 6.969 9.449 1.00 92.00 178 GLY A C 1
ATOM 1437 O O . GLY A 1 178 ? 2.198 6.782 8.313 1.00 92.00 178 GLY A O 1
ATOM 1438 N N . TYR A 1 179 ? 2.068 6.372 10.509 1.00 94.06 179 TYR A N 1
ATOM 1439 C CA . TYR A 1 179 ? 0.973 5.397 10.362 1.00 94.06 179 TYR A CA 1
ATOM 1440 C C . TYR A 1 179 ? -0.326 6.035 9.878 1.00 94.06 179 TYR A C 1
ATOM 1442 O O . TYR A 1 179 ? -1.086 5.378 9.175 1.00 94.06 179 TYR A O 1
ATOM 1450 N N . LYS A 1 180 ? -0.540 7.325 10.162 1.00 92.44 180 LYS A N 1
ATOM 1451 C CA . LYS A 1 180 ? -1.632 8.110 9.573 1.00 92.44 180 LYS A CA 1
ATOM 1452 C C . LYS A 1 180 ? -1.549 8.122 8.046 1.00 92.44 180 LYS A C 1
ATOM 1454 O O . LYS A 1 180 ? -2.487 7.703 7.379 1.00 92.44 180 LYS A O 1
ATOM 1459 N N . THR A 1 181 ? -0.399 8.520 7.501 1.00 95.88 181 THR A N 1
ATOM 1460 C CA . THR A 1 181 ? -0.164 8.551 6.050 1.00 95.88 181 THR A CA 1
ATOM 1461 C C . THR A 1 181 ? -0.315 7.165 5.432 1.00 95.88 181 THR A C 1
ATOM 1463 O O . THR A 1 181 ? -0.925 7.016 4.379 1.00 95.88 181 THR A O 1
ATOM 1466 N N . ILE A 1 182 ? 0.176 6.122 6.106 1.00 97.94 182 ILE A N 1
ATOM 1467 C CA . ILE A 1 182 ? -0.022 4.745 5.647 1.00 97.94 182 ILE A CA 1
ATOM 1468 C C . ILE A 1 182 ? -1.502 4.353 5.659 1.00 97.94 182 ILE A C 1
ATOM 1470 O O . ILE A 1 182 ? -1.964 3.771 4.683 1.00 97.94 182 ILE A O 1
ATOM 1474 N N . ALA A 1 183 ? -2.262 4.680 6.706 1.00 97.00 183 ALA A N 1
ATOM 1475 C CA . ALA A 1 183 ? -3.696 4.400 6.762 1.00 97.00 183 ALA A CA 1
ATOM 1476 C C . ALA A 1 183 ? -4.449 5.095 5.615 1.00 97.00 183 ALA A C 1
ATOM 1478 O O . ALA A 1 183 ? -5.269 4.463 4.951 1.00 97.00 183 ALA A O 1
ATOM 1479 N N . GLU A 1 184 ? -4.118 6.355 5.317 1.00 96.69 184 GLU A N 1
ATOM 1480 C CA . GLU A 1 184 ? -4.656 7.082 4.161 1.00 96.69 184 GLU A CA 1
ATOM 1481 C C . GLU A 1 184 ? -4.357 6.357 2.846 1.00 96.69 184 GLU A C 1
ATOM 1483 O O . GLU A 1 184 ? -5.277 6.119 2.062 1.00 96.69 184 GLU A O 1
ATOM 1488 N N . MET A 1 185 ? -3.103 5.949 2.627 1.00 97.94 185 MET A N 1
ATOM 1489 C CA . MET A 1 185 ? -2.703 5.212 1.426 1.00 97.94 185 MET A CA 1
ATOM 1490 C C . MET A 1 185 ? -3.419 3.862 1.310 1.00 97.94 185 MET A C 1
ATOM 1492 O O . MET A 1 185 ? -3.892 3.514 0.231 1.00 97.94 185 MET A O 1
ATOM 1496 N N . LEU A 1 186 ? -3.528 3.103 2.405 1.00 98.31 186 LEU A N 1
ATOM 1497 C CA . LEU A 1 186 ? -4.226 1.816 2.433 1.00 98.31 186 LEU A CA 1
ATOM 1498 C C . LEU A 1 186 ? -5.702 1.986 2.054 1.00 98.31 186 LEU A C 1
ATOM 1500 O O . LEU A 1 186 ? -6.193 1.287 1.170 1.00 98.31 186 LEU A O 1
ATOM 1504 N N . ILE A 1 187 ? -6.398 2.950 2.665 1.00 97.31 187 ILE A N 1
ATOM 1505 C CA . ILE A 1 187 ? -7.815 3.217 2.384 1.00 97.31 187 ILE A CA 1
ATOM 1506 C C . ILE A 1 187 ? -8.005 3.683 0.934 1.00 97.31 187 ILE A C 1
ATOM 1508 O O . ILE A 1 187 ? -8.903 3.199 0.250 1.00 97.31 187 ILE A O 1
ATOM 1512 N N . GLN A 1 188 ? -7.139 4.568 0.428 1.00 96.50 188 GLN A N 1
ATOM 1513 C CA . GLN A 1 188 ? -7.169 5.000 -0.978 1.00 96.50 188 GLN A CA 1
ATOM 1514 C C . GLN A 1 188 ? -6.961 3.837 -1.958 1.00 96.50 188 GLN A C 1
ATOM 1516 O O . GLN A 1 188 ? -7.487 3.867 -3.069 1.00 96.50 188 GLN A O 1
ATOM 1521 N N . ARG A 1 189 ? -6.209 2.808 -1.555 1.00 95.12 189 ARG A N 1
ATOM 1522 C CA . ARG A 1 189 ? -5.975 1.583 -2.332 1.00 95.12 189 ARG A CA 1
ATOM 1523 C C . ARG A 1 189 ? -7.011 0.482 -2.074 1.00 95.12 189 ARG A C 1
ATOM 1525 O O . ARG A 1 189 ? -6.822 -0.631 -2.553 1.00 95.12 189 ARG A O 1
ATOM 1532 N N . GLY A 1 190 ? -8.108 0.786 -1.379 1.00 95.56 190 GLY A N 1
ATOM 1533 C CA . GLY A 1 190 ? -9.230 -0.137 -1.199 1.00 95.56 190 GLY A CA 1
ATOM 1534 C C . GLY A 1 190 ? -9.088 -1.095 -0.015 1.00 95.56 190 GLY A C 1
ATOM 1535 O O . GLY A 1 190 ? -9.633 -2.198 -0.059 1.00 95.56 190 GLY A O 1
ATOM 1536 N N . ALA A 1 191 ? -8.363 -0.704 1.036 1.00 97.75 191 ALA A N 1
ATOM 1537 C CA . ALA A 1 191 ? -8.345 -1.474 2.275 1.00 97.75 191 ALA A CA 1
ATOM 1538 C C . ALA A 1 191 ? -9.743 -1.544 2.917 1.00 97.75 191 ALA A C 1
ATOM 1540 O O . ALA A 1 191 ? -10.458 -0.538 2.983 1.00 97.75 191 ALA A O 1
ATOM 1541 N N . TYR A 1 192 ? -10.128 -2.715 3.422 1.00 97.50 192 TYR A N 1
ATOM 1542 C CA . TYR A 1 192 ? -11.435 -2.923 4.039 1.00 97.50 192 TYR A CA 1
ATOM 1543 C C . TYR A 1 192 ? -11.532 -2.227 5.404 1.00 97.50 192 TYR A C 1
ATOM 1545 O O . TYR A 1 192 ? -10.990 -2.673 6.414 1.00 97.50 192 TYR A O 1
ATOM 1553 N N . VAL A 1 193 ? -12.284 -1.125 5.446 1.00 97.56 193 VAL A N 1
ATOM 1554 C CA . VAL A 1 193 ? -12.427 -0.258 6.634 1.00 97.56 193 VAL A CA 1
ATOM 1555 C C . VAL A 1 193 ? -13.146 -0.912 7.821 1.00 97.56 193 VAL A C 1
ATOM 1557 O O . VAL A 1 193 ? -13.051 -0.411 8.940 1.00 97.56 193 VAL A O 1
ATOM 1560 N N . ASN A 1 194 ? -13.848 -2.026 7.591 1.00 96.19 194 ASN A N 1
ATOM 1561 C CA . ASN A 1 194 ? -14.690 -2.713 8.578 1.00 96.19 194 ASN A CA 1
ATOM 1562 C C . ASN A 1 194 ? -14.254 -4.157 8.871 1.00 96.19 194 ASN A C 1
ATOM 1564 O O . ASN A 1 194 ? -15.004 -4.896 9.516 1.00 96.19 194 ASN A O 1
ATOM 1568 N N . ASP A 1 195 ? -13.058 -4.556 8.428 1.00 94.62 195 ASP A N 1
ATOM 1569 C CA . ASP A 1 195 ? -12.493 -5.860 8.781 1.00 94.62 195 ASP A CA 1
ATOM 1570 C C . ASP A 1 195 ? -12.375 -6.025 10.293 1.00 94.62 195 ASP A C 1
ATOM 1572 O O . ASP A 1 195 ? -12.316 -5.054 11.046 1.00 94.62 195 ASP A O 1
ATOM 1576 N N . ARG A 1 196 ? -12.358 -7.274 10.753 1.00 91.31 196 ARG A N 1
ATOM 1577 C CA . ARG A 1 196 ? -12.268 -7.593 12.176 1.00 91.31 196 ARG A CA 1
ATOM 1578 C C . ARG A 1 196 ? -11.056 -8.458 12.444 1.00 91.31 196 ARG A C 1
ATOM 1580 O O . ARG A 1 196 ? -10.847 -9.454 11.760 1.00 91.31 196 ARG A O 1
ATOM 1587 N N . ASP A 1 197 ? -10.301 -8.100 13.475 1.00 88.75 197 ASP A N 1
ATOM 1588 C CA . ASP A 1 197 ? -9.251 -8.970 13.994 1.00 88.75 197 ASP A CA 1
ATOM 1589 C C . ASP A 1 197 ? -9.843 -10.203 14.716 1.00 88.75 197 ASP A C 1
ATOM 1591 O O . ASP A 1 197 ? -11.058 -10.332 14.909 1.00 88.75 197 ASP A O 1
ATOM 1595 N N . GLY A 1 198 ? -8.986 -11.115 15.189 1.00 85.19 198 GLY A N 1
ATOM 1596 C CA . GLY A 1 198 ? -9.417 -12.292 15.961 1.00 85.19 198 GLY A CA 1
ATOM 1597 C C . GLY A 1 198 ? -10.138 -11.970 17.286 1.00 85.19 198 GLY A C 1
ATOM 1598 O O . GLY A 1 198 ? -10.768 -12.842 17.903 1.00 85.19 198 GLY A O 1
ATOM 1599 N N . LEU A 1 199 ? -10.087 -10.716 17.744 1.00 83.81 199 LEU A N 1
ATOM 1600 C CA . LEU A 1 199 ? -10.816 -10.207 18.905 1.00 83.81 199 LEU A CA 1
ATOM 1601 C C . LEU A 1 199 ? -12.142 -9.533 18.526 1.00 83.81 199 LEU A C 1
ATOM 1603 O O . LEU A 1 199 ? -12.886 -9.127 19.420 1.00 83.81 199 LEU A O 1
ATOM 1607 N N . GLY A 1 200 ? -12.490 -9.486 17.240 1.00 87.38 200 GLY A N 1
ATOM 1608 C CA . GLY A 1 200 ? -13.699 -8.846 16.739 1.00 87.38 200 GLY A CA 1
ATOM 1609 C C . GLY A 1 200 ? -13.614 -7.318 16.710 1.00 87.38 200 GLY A C 1
ATOM 1610 O O . GLY A 1 200 ? -14.660 -6.672 16.591 1.00 87.38 200 GLY A O 1
ATOM 1611 N N . LEU A 1 201 ? -12.418 -6.740 16.855 1.00 90.88 201 LEU A N 1
ATOM 1612 C CA . LEU A 1 201 ? -12.184 -5.299 16.815 1.00 90.88 201 LEU A CA 1
ATOM 1613 C C . LEU A 1 201 ? -12.024 -4.832 15.369 1.00 90.88 201 LEU A C 1
ATOM 1615 O O . LEU A 1 201 ? -11.293 -5.441 14.591 1.00 90.88 201 LEU A O 1
ATOM 1619 N N . THR A 1 202 ? -12.713 -3.744 15.029 1.00 94.94 202 THR A N 1
ATOM 1620 C CA . THR A 1 202 ? -12.578 -3.061 13.736 1.00 94.94 202 THR A CA 1
ATOM 1621 C C . THR A 1 202 ? -11.426 -2.052 13.771 1.00 94.94 202 THR A C 1
ATOM 1623 O O . THR A 1 202 ? -11.024 -1.638 14.866 1.00 94.94 202 THR A O 1
ATOM 1626 N N . PRO A 1 203 ? -10.924 -1.578 12.611 1.00 96.56 203 PRO A N 1
ATOM 1627 C CA . PRO A 1 203 ? -9.965 -0.477 12.547 1.00 96.56 203 PRO A CA 1
ATOM 1628 C C . PRO A 1 203 ? -10.380 0.731 13.397 1.00 96.56 203 PRO A C 1
ATOM 1630 O O . PRO A 1 203 ? -9.555 1.278 14.128 1.00 96.56 203 PRO A O 1
ATOM 1633 N N . LEU A 1 204 ? -11.670 1.096 13.387 1.00 96.00 204 LEU A N 1
ATOM 1634 C CA . LEU A 1 204 ? -12.183 2.209 14.190 1.00 96.00 204 LEU A CA 1
ATOM 1635 C C . LEU A 1 204 ? -12.015 1.944 15.692 1.00 96.00 204 LEU A C 1
ATOM 1637 O O . LEU A 1 204 ? -11.450 2.774 16.399 1.00 96.00 204 LEU A O 1
ATOM 1641 N N . LEU A 1 205 ? -12.424 0.770 16.181 1.00 94.19 205 LEU A N 1
ATOM 1642 C CA . LEU A 1 205 ? -12.268 0.419 17.598 1.00 94.19 205 LEU A CA 1
ATOM 1643 C C . LEU A 1 205 ? -10.792 0.367 18.023 1.00 94.19 205 LEU A C 1
ATOM 1645 O O . LEU A 1 205 ? -10.455 0.806 19.127 1.00 94.19 205 LEU A O 1
ATOM 1649 N N . LEU A 1 206 ? -9.913 -0.133 17.149 1.00 93.62 206 LEU A N 1
ATOM 1650 C CA . LEU A 1 206 ? -8.468 -0.158 17.383 1.00 93.62 206 LEU A CA 1
ATOM 1651 C C . LEU A 1 206 ? -7.880 1.253 17.449 1.00 93.62 206 LEU A C 1
ATOM 1653 O O . LEU A 1 206 ? -7.121 1.533 18.372 1.00 93.62 206 LEU A O 1
ATOM 1657 N N . SER A 1 207 ? -8.279 2.152 16.544 1.00 93.69 207 SER A N 1
ATOM 1658 C CA . SER A 1 207 ? -7.794 3.537 16.536 1.00 93.69 207 SER A CA 1
ATOM 1659 C C . SER A 1 207 ? -8.193 4.316 17.791 1.00 93.69 207 SER A C 1
ATOM 1661 O O . SER A 1 207 ? -7.366 4.991 18.406 1.00 93.69 207 SER A O 1
ATOM 1663 N N . LEU A 1 208 ? -9.434 4.135 18.251 1.00 92.12 208 LEU A N 1
ATOM 1664 C CA . LEU A 1 208 ? -9.940 4.737 19.484 1.00 92.12 208 LEU A CA 1
ATOM 1665 C C . LEU A 1 208 ? -9.252 4.183 20.735 1.00 92.12 208 LEU A C 1
ATOM 1667 O O . LEU A 1 208 ? -8.941 4.943 21.649 1.00 92.12 208 LEU A O 1
ATOM 1671 N N . SER A 1 209 ? -8.982 2.874 20.769 1.00 89.00 209 SER A N 1
ATOM 1672 C CA . SER A 1 209 ? -8.275 2.235 21.890 1.00 89.00 209 SER A CA 1
ATOM 1673 C C . SER A 1 209 ? -6.779 2.564 21.902 1.00 89.00 209 SER A C 1
ATOM 1675 O O . SER A 1 209 ? -6.172 2.630 22.967 1.00 89.00 209 SER A O 1
ATOM 1677 N N . GLY A 1 210 ? -6.183 2.751 20.722 1.00 83.62 210 GLY A N 1
ATOM 1678 C CA . GLY A 1 210 ? -4.763 3.045 20.528 1.00 83.62 210 GLY A CA 1
ATOM 1679 C C . GLY A 1 210 ? -4.410 4.533 20.560 1.00 83.62 210 GLY A C 1
ATOM 1680 O O . GLY A 1 210 ? -3.235 4.868 20.447 1.00 83.62 210 GLY A O 1
ATOM 1681 N N . GLY A 1 211 ? -5.400 5.424 20.690 1.00 82.38 211 GLY A N 1
ATOM 1682 C CA . GLY A 1 211 ? -5.188 6.873 20.751 1.00 82.38 211 GLY A CA 1
ATOM 1683 C C . GLY A 1 211 ? -4.825 7.523 19.410 1.00 82.38 211 GLY A C 1
ATOM 1684 O O . GLY A 1 211 ? -4.270 8.620 19.390 1.00 82.38 211 GLY A O 1
ATOM 1685 N N . THR A 1 212 ? -5.121 6.878 18.278 1.00 86.12 212 THR A N 1
ATOM 1686 C CA . THR A 1 212 ? -4.860 7.410 16.929 1.00 86.12 212 THR A CA 1
ATOM 1687 C C . THR A 1 212 ? -6.075 8.177 16.400 1.00 86.12 212 THR A C 1
ATOM 1689 O O . THR A 1 212 ? -6.679 7.842 15.383 1.00 86.12 212 THR A O 1
ATOM 1692 N N . SER A 1 213 ? -6.427 9.248 17.110 1.00 87.31 213 SER A N 1
ATOM 1693 C CA . SER A 1 213 ? -7.605 10.098 16.882 1.00 87.31 213 SER A CA 1
ATOM 1694 C C . SER A 1 213 ? -7.806 10.542 15.431 1.00 87.31 213 SER A C 1
ATOM 1696 O O . SER A 1 213 ? -8.914 10.474 14.914 1.00 87.31 213 SER A O 1
ATOM 1698 N N . GLU A 1 214 ? -6.733 10.950 14.756 1.00 89.38 214 GLU A N 1
ATOM 1699 C CA . GLU A 1 214 ? -6.789 11.405 13.361 1.00 89.38 214 GLU A CA 1
ATOM 1700 C C . GLU A 1 214 ? -7.112 10.258 12.387 1.00 89.38 214 GLU A C 1
ATOM 1702 O O . GLU A 1 214 ? -7.771 10.460 11.372 1.00 89.38 214 GLU A O 1
ATOM 1707 N N . VAL A 1 215 ? -6.665 9.035 12.697 1.00 93.00 215 VAL A N 1
ATOM 1708 C CA . VAL A 1 215 ? -7.004 7.837 11.913 1.00 93.00 215 VAL A CA 1
ATOM 1709 C C . VAL A 1 215 ? -8.455 7.434 12.176 1.00 93.00 215 VAL A C 1
ATOM 1711 O O . VAL A 1 215 ? -9.146 7.025 11.247 1.00 93.00 215 VAL A O 1
ATOM 1714 N N . ALA A 1 216 ? -8.945 7.597 13.409 1.00 94.19 216 ALA A N 1
ATOM 1715 C CA . ALA A 1 216 ? -10.354 7.378 13.737 1.00 94.19 216 ALA A CA 1
ATOM 1716 C C . ALA A 1 216 ? -11.272 8.314 12.934 1.00 94.19 216 ALA A C 1
ATOM 1718 O O . ALA A 1 216 ? -12.253 7.853 12.353 1.00 94.19 216 ALA A O 1
ATOM 1719 N N . GLU A 1 217 ? -10.929 9.604 12.853 1.00 93.88 217 GLU A N 1
ATOM 1720 C CA . GLU A 1 217 ? -11.652 10.591 12.038 1.00 93.88 217 GLU A CA 1
ATOM 1721 C C . GLU A 1 217 ? -11.702 10.171 10.567 1.00 93.88 217 GLU A C 1
ATOM 1723 O O . GLU A 1 217 ? -12.783 10.027 9.995 1.00 93.88 217 GLU A O 1
ATOM 1728 N N . LEU A 1 218 ? -10.536 9.856 9.994 1.00 94.44 218 LEU A N 1
ATOM 1729 C CA . LEU A 1 218 ? -10.410 9.364 8.626 1.00 94.44 218 LEU A CA 1
ATOM 1730 C C . LEU A 1 218 ? -11.283 8.127 8.372 1.00 94.44 218 LEU A C 1
ATOM 1732 O O . LEU A 1 218 ? -11.948 8.032 7.346 1.00 94.44 218 LEU A O 1
ATOM 1736 N N . LEU A 1 219 ? -11.295 7.160 9.289 1.00 96.44 219 LEU A N 1
ATOM 1737 C CA . LEU A 1 219 ? -12.114 5.955 9.161 1.00 96.44 219 LEU A CA 1
ATOM 1738 C C . LEU A 1 219 ? -13.612 6.283 9.173 1.00 96.44 219 LEU A C 1
ATOM 1740 O O . LEU A 1 219 ? -14.360 5.751 8.351 1.00 96.44 219 LEU A O 1
ATOM 1744 N N . ILE A 1 220 ? -14.049 7.182 10.058 1.00 95.25 220 ILE A N 1
ATOM 1745 C CA . ILE A 1 220 ? -15.443 7.637 10.140 1.00 95.25 220 ILE A CA 1
ATOM 1746 C C . ILE A 1 220 ? -15.871 8.328 8.837 1.00 95.25 220 ILE A C 1
ATOM 1748 O O . ILE A 1 220 ? -16.963 8.070 8.325 1.00 95.25 220 ILE A O 1
ATOM 1752 N N . GLU A 1 221 ? -15.015 9.174 8.262 1.00 93.88 221 GLU A N 1
ATOM 1753 C CA . GLU A 1 221 ? -15.260 9.814 6.962 1.00 93.88 221 GLU A CA 1
ATOM 1754 C C . GLU A 1 221 ? -15.364 8.805 5.813 1.00 93.88 221 GLU A C 1
ATOM 1756 O O . GLU A 1 221 ? -16.082 9.036 4.840 1.00 93.88 221 GLU A O 1
ATOM 1761 N N . ARG A 1 222 ? -14.663 7.672 5.927 1.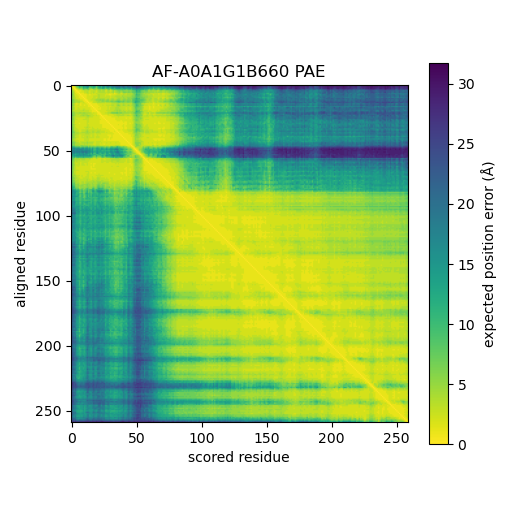00 95.25 222 ARG A N 1
ATOM 1762 C CA . ARG A 1 222 ? -14.577 6.627 4.896 1.00 95.25 222 ARG A CA 1
ATOM 1763 C C . ARG A 1 222 ? -15.558 5.476 5.118 1.00 95.25 222 ARG A C 1
ATOM 1765 O O . ARG A 1 222 ? -15.428 4.436 4.480 1.00 95.25 222 ARG A O 1
ATOM 1772 N N . GLY A 1 223 ? -16.565 5.675 5.970 1.00 94.12 223 GLY A N 1
ATOM 1773 C CA . GLY A 1 223 ? -17.676 4.737 6.143 1.00 94.12 223 GLY A CA 1
ATOM 1774 C C . GLY A 1 223 ? -17.392 3.581 7.101 1.00 94.12 223 GLY A C 1
ATOM 1775 O O . GLY A 1 223 ? -17.978 2.505 6.955 1.00 94.12 223 GLY A O 1
ATOM 1776 N N . ALA A 1 224 ? -16.501 3.774 8.076 1.00 96.12 224 ALA A N 1
ATOM 1777 C CA . ALA A 1 224 ? -16.367 2.825 9.173 1.00 96.12 224 ALA A CA 1
ATOM 1778 C C . ALA A 1 224 ? -17.680 2.700 9.967 1.00 96.12 224 ALA A C 1
ATOM 1780 O O . ALA A 1 224 ? -18.385 3.683 10.205 1.00 96.12 224 ALA A O 1
ATOM 1781 N N . ASP A 1 225 ? -17.994 1.479 10.394 1.00 94.75 225 ASP A N 1
ATOM 1782 C CA . ASP A 1 225 ? -19.158 1.163 11.212 1.00 94.75 225 ASP A CA 1
ATOM 1783 C C . ASP A 1 225 ? -18.993 1.745 12.622 1.00 94.75 225 ASP A C 1
ATOM 1785 O O . ASP A 1 225 ? -18.291 1.198 13.478 1.00 94.75 225 ASP A O 1
ATOM 1789 N N . ILE A 1 226 ? -19.673 2.865 12.862 1.00 94.88 226 ILE A N 1
ATOM 1790 C CA . ILE A 1 226 ? -19.679 3.578 14.144 1.00 94.88 226 ILE A CA 1
ATOM 1791 C C . ILE A 1 226 ? -20.441 2.829 15.248 1.00 94.88 226 ILE A C 1
ATOM 1793 O O . ILE A 1 226 ? -20.276 3.149 16.425 1.00 94.88 226 ILE A O 1
ATOM 1797 N N . PHE A 1 227 ? -21.252 1.825 14.896 1.00 92.38 227 PHE A N 1
ATOM 1798 C CA . PHE A 1 227 ? -22.000 0.991 15.842 1.00 92.38 227 PHE A CA 1
ATOM 1799 C C . PHE A 1 227 ? -21.262 -0.305 16.191 1.00 92.38 227 PHE A C 1
ATOM 1801 O O . PHE A 1 227 ? -21.759 -1.110 16.988 1.00 92.38 227 PHE A O 1
ATOM 1808 N N . ALA A 1 228 ? -20.066 -0.511 15.629 1.00 87.62 228 ALA A N 1
ATOM 1809 C CA . ALA A 1 228 ? -19.248 -1.673 15.913 1.00 87.62 228 ALA A CA 1
ATOM 1810 C C . ALA A 1 228 ? -18.981 -1.800 17.421 1.00 87.62 228 ALA A C 1
ATOM 1812 O O . ALA A 1 228 ? -18.660 -0.833 18.116 1.00 87.62 228 ALA A O 1
ATOM 1813 N N . ARG A 1 229 ? -19.073 -3.035 17.923 1.00 86.94 229 ARG A N 1
ATOM 1814 C CA . ARG A 1 229 ? -18.707 -3.387 19.297 1.00 86.94 229 ARG A CA 1
ATOM 1815 C C . ARG A 1 229 ? -17.628 -4.459 19.302 1.00 86.94 229 ARG A C 1
ATOM 1817 O O . ARG A 1 229 ? -17.674 -5.402 18.508 1.00 86.94 229 ARG A O 1
ATOM 1824 N N . GLY A 1 230 ? -16.666 -4.304 20.208 1.00 77.44 230 GLY A N 1
ATOM 1825 C CA . GLY A 1 230 ? -15.675 -5.336 20.507 1.00 77.44 230 GLY A CA 1
ATOM 1826 C C . GLY A 1 230 ? -16.231 -6.415 21.440 1.00 77.44 230 GLY A C 1
ATOM 1827 O O . GLY A 1 230 ? -17.352 -6.311 21.943 1.00 77.44 230 GLY A O 1
ATOM 1828 N N . LYS A 1 231 ? -15.425 -7.439 21.751 1.00 76.44 231 LYS A N 1
ATOM 1829 C CA . LYS A 1 231 ? -15.799 -8.510 22.704 1.00 76.44 231 LYS A CA 1
ATOM 1830 C C . LYS A 1 231 ? -16.148 -8.008 24.112 1.00 76.44 231 LYS A C 1
ATOM 1832 O O . LYS A 1 231 ? -16.952 -8.626 24.798 1.00 76.44 231 LYS A O 1
ATOM 1837 N N . ASN A 1 232 ? -15.599 -6.869 24.533 1.00 78.56 232 ASN A N 1
ATOM 1838 C CA . ASN A 1 232 ? -15.940 -6.206 25.800 1.00 78.56 232 ASN A CA 1
ATOM 1839 C C . ASN A 1 232 ? -17.262 -5.408 25.743 1.00 78.56 232 ASN A C 1
ATOM 1841 O O . ASN A 1 232 ? -17.586 -4.708 26.698 1.00 78.56 232 ASN A O 1
ATOM 1845 N N . ARG A 1 233 ? -18.006 -5.491 24.628 1.00 80.56 233 ARG A N 1
ATOM 1846 C CA . ARG A 1 233 ? -19.266 -4.781 24.342 1.00 80.56 233 ARG A CA 1
ATOM 1847 C C . ARG A 1 233 ? -19.174 -3.251 24.355 1.00 80.56 233 ARG A C 1
ATOM 1849 O O . ARG A 1 233 ? -20.214 -2.599 24.238 1.00 80.56 233 ARG A O 1
ATOM 1856 N N . LYS A 1 234 ? -17.966 -2.683 24.442 1.00 85.12 234 LYS A N 1
ATOM 1857 C CA . LYS A 1 234 ? -17.760 -1.238 24.323 1.00 85.12 234 LYS A CA 1
ATOM 1858 C C . LYS A 1 234 ? -18.034 -0.803 22.882 1.00 85.12 234 LYS A C 1
ATOM 1860 O O . LYS A 1 234 ? -17.531 -1.428 21.945 1.00 85.12 234 LYS A O 1
ATOM 1865 N N . SER A 1 235 ? -18.865 0.223 22.740 1.00 89.75 235 SER A N 1
ATOM 1866 C CA . SER A 1 235 ? -19.138 0.931 21.488 1.00 89.75 235 SER A CA 1
ATOM 1867 C C . SER A 1 235 ? -17.934 1.797 21.095 1.00 89.75 235 SER A C 1
ATOM 1869 O O . SER A 1 235 ? -17.062 2.087 21.922 1.00 89.75 235 SER A O 1
ATOM 1871 N N . ALA A 1 236 ? -17.899 2.251 19.841 1.00 91.25 236 ALA A N 1
ATOM 1872 C CA . ALA A 1 236 ? -16.954 3.284 19.422 1.00 91.25 236 ALA A CA 1
ATOM 1873 C C . ALA A 1 236 ? -17.125 4.571 20.252 1.00 91.25 236 ALA A C 1
ATOM 1875 O O . ALA A 1 236 ? -16.138 5.170 20.672 1.00 91.25 236 ALA A O 1
ATOM 1876 N N . LEU A 1 237 ? -18.368 4.956 20.561 1.00 92.62 237 LEU A N 1
ATOM 1877 C CA . LEU A 1 237 ? -18.651 6.154 21.350 1.00 92.62 237 LEU A CA 1
ATOM 1878 C C . LEU A 1 237 ? -18.059 6.070 22.766 1.00 92.62 237 LEU A C 1
ATOM 1880 O O . LEU A 1 237 ? -17.273 6.935 23.145 1.00 92.62 237 LEU A O 1
ATOM 1884 N N . ALA A 1 238 ? -18.333 4.988 23.497 1.00 91.50 238 ALA A N 1
ATOM 1885 C CA . ALA A 1 238 ? -17.779 4.766 24.830 1.00 91.50 238 ALA A CA 1
ATOM 1886 C C . ALA A 1 238 ? -16.241 4.739 24.834 1.00 91.50 238 ALA A C 1
ATOM 1888 O O . ALA A 1 238 ? -15.613 5.205 25.785 1.00 91.50 238 ALA A O 1
ATOM 1889 N N . LEU A 1 239 ? -15.608 4.199 23.782 1.00 90.62 239 LEU A N 1
ATOM 1890 C CA . LEU A 1 239 ? -14.147 4.237 23.655 1.00 90.62 239 LEU A CA 1
ATOM 1891 C C . LEU A 1 239 ? -13.632 5.668 23.448 1.00 90.62 239 LEU A C 1
ATOM 1893 O O . LEU A 1 239 ? -12.683 6.049 24.133 1.00 90.62 239 LEU A O 1
ATOM 1897 N N . ALA A 1 240 ? -14.265 6.455 22.572 1.00 91.00 240 ALA A N 1
ATOM 1898 C CA . ALA A 1 240 ? -13.898 7.850 22.313 1.00 91.00 240 ALA A CA 1
ATOM 1899 C C . ALA A 1 240 ? -14.055 8.740 23.558 1.00 91.00 240 ALA A C 1
ATOM 1901 O O . ALA A 1 240 ? -13.180 9.550 23.861 1.00 91.00 240 ALA A O 1
ATOM 1902 N N . GLU A 1 241 ? -15.132 8.550 24.324 1.00 90.94 241 GLU A N 1
ATOM 1903 C CA . GLU A 1 241 ? -15.343 9.264 25.586 1.00 90.94 241 GLU A CA 1
ATOM 1904 C C . GLU A 1 241 ? -14.310 8.852 26.643 1.00 90.94 241 GLU A C 1
ATOM 1906 O O . GLU A 1 241 ? -13.731 9.707 27.313 1.00 90.94 241 GLU A O 1
ATOM 1911 N N . SER A 1 242 ? -14.007 7.552 26.756 1.00 88.56 242 SER A N 1
ATOM 1912 C CA . SER A 1 242 ? -13.028 7.055 27.733 1.00 88.56 242 SER A CA 1
ATOM 1913 C C . SER A 1 242 ? -11.586 7.482 27.450 1.00 88.56 242 SER A C 1
ATOM 1915 O O . SER A 1 242 ? -10.789 7.572 28.382 1.00 88.56 242 SER A O 1
ATOM 1917 N N . SER A 1 243 ? -11.244 7.755 26.187 1.00 83.94 243 SER A N 1
ATOM 1918 C CA . SER A 1 243 ? -9.927 8.269 25.799 1.00 83.94 243 SER A CA 1
ATOM 1919 C C . SER A 1 243 ? -9.811 9.791 25.932 1.00 83.94 243 SER A C 1
ATOM 1921 O O . SER A 1 243 ? -8.737 10.341 25.699 1.00 83.94 243 SER A O 1
ATOM 1923 N N . GLY A 1 244 ? -10.893 10.481 26.322 1.00 84.00 244 GLY A N 1
ATOM 1924 C CA . GLY A 1 244 ? -10.934 11.939 26.447 1.00 84.00 244 GLY A CA 1
ATOM 1925 C C . 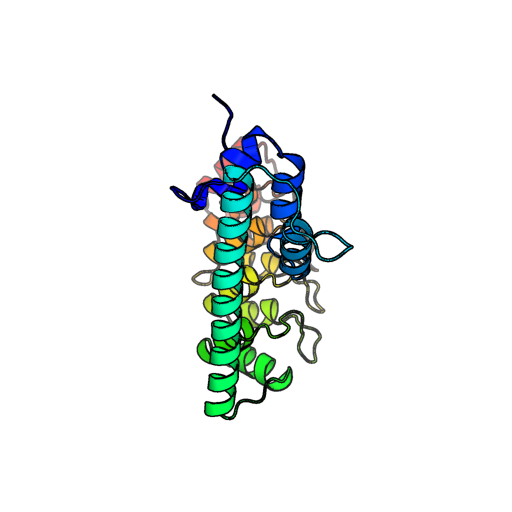GLY A 1 244 ? -10.958 12.673 25.105 1.00 84.00 244 GLY A C 1
ATOM 1926 O O . GLY A 1 244 ? -10.743 13.883 25.063 1.00 84.00 244 GLY A O 1
ATOM 1927 N N . ASN A 1 245 ? -11.214 11.965 24.002 1.00 86.25 245 ASN A N 1
ATOM 1928 C CA . ASN A 1 245 ? -11.252 12.550 22.672 1.00 86.25 245 ASN A CA 1
ATOM 1929 C C . ASN A 1 245 ? -12.643 13.118 22.365 1.00 86.25 245 ASN A C 1
ATOM 1931 O O . ASN A 1 245 ? -13.470 12.491 21.696 1.00 86.25 245 ASN A O 1
ATOM 1935 N N . THR A 1 246 ? -12.893 14.323 22.882 1.00 90.50 246 THR A N 1
ATOM 1936 C CA . THR A 1 246 ? -14.180 15.020 22.755 1.00 90.50 246 THR A CA 1
ATOM 1937 C C . THR A 1 246 ? -14.583 15.239 21.302 1.00 90.50 246 THR A C 1
ATOM 1939 O O . THR A 1 246 ? -15.737 14.997 20.968 1.00 90.50 246 THR A O 1
ATOM 1942 N N . HIS A 1 247 ? -13.636 15.594 20.427 1.00 93.19 247 HIS A N 1
ATOM 1943 C CA . HIS A 1 247 ? -13.888 15.809 18.997 1.00 93.19 247 HIS A CA 1
ATOM 1944 C C . HIS A 1 247 ? -14.467 14.563 18.319 1.00 93.19 247 HIS A C 1
ATOM 1946 O O . HIS A 1 247 ? -15.510 14.631 17.673 1.00 93.19 247 HIS A O 1
ATOM 1952 N N . ILE A 1 248 ? -13.847 13.393 18.514 1.00 94.06 248 ILE A N 1
ATOM 1953 C CA . ILE A 1 248 ? -14.363 12.153 17.916 1.00 94.06 248 ILE A CA 1
ATOM 1954 C C . ILE A 1 248 ? -15.680 11.722 18.563 1.00 94.06 248 ILE A C 1
ATOM 1956 O O . ILE A 1 248 ? -16.571 11.251 17.860 1.00 94.06 248 ILE A O 1
ATOM 1960 N N . ALA A 1 249 ? -15.842 11.898 19.877 1.00 94.00 249 ALA A N 1
ATOM 1961 C CA . ALA A 1 249 ? -17.108 11.598 20.541 1.00 94.00 249 ALA A CA 1
ATOM 1962 C C . ALA A 1 249 ? -18.258 12.466 19.992 1.00 94.00 249 ALA A C 1
ATOM 1964 O O . ALA A 1 249 ? -19.344 11.953 19.718 1.00 94.00 249 ALA A O 1
ATOM 1965 N N . GLU A 1 250 ? -18.020 13.761 19.777 1.00 93.75 250 GLU A N 1
ATOM 1966 C CA . GLU A 1 250 ? -18.973 14.682 19.150 1.00 93.75 250 GLU A CA 1
ATOM 1967 C C . GLU A 1 250 ? -19.263 14.299 17.697 1.00 93.75 250 GLU A C 1
ATOM 1969 O O . GLU A 1 250 ? -20.429 14.234 17.308 1.00 93.75 250 GLU A O 1
ATOM 1974 N N . LEU A 1 251 ? -18.234 13.958 16.914 1.00 94.19 251 LEU A N 1
ATOM 1975 C CA . LEU A 1 251 ? -18.384 13.487 15.536 1.00 94.19 251 LEU A CA 1
ATOM 1976 C C . LEU A 1 251 ? -19.237 12.210 15.455 1.00 94.19 251 LEU A C 1
ATOM 1978 O O . LEU A 1 251 ? -20.127 12.102 14.607 1.00 94.19 251 LEU A O 1
ATOM 1982 N N . LEU A 1 252 ? -18.995 11.248 16.349 1.00 94.12 252 LEU A N 1
ATOM 1983 C CA . LEU A 1 252 ? -19.769 10.011 16.448 1.00 94.12 252 LEU A CA 1
ATOM 1984 C C . LEU A 1 252 ? -21.232 10.303 16.810 1.00 94.12 252 LEU A C 1
ATOM 1986 O O . LEU A 1 252 ? -22.131 9.801 16.133 1.00 94.12 252 LEU A O 1
ATOM 1990 N N . LYS A 1 253 ? -21.488 11.160 17.810 1.00 94.00 253 LYS A N 1
ATOM 1991 C CA . LYS A 1 253 ? -22.849 11.593 18.186 1.00 94.00 253 LYS A CA 1
ATOM 1992 C C . LYS A 1 253 ? -23.560 12.304 17.035 1.00 94.00 253 LYS A C 1
ATOM 1994 O O . LYS A 1 253 ? -24.722 12.013 16.767 1.00 94.00 253 LYS A O 1
ATOM 1999 N N . ALA A 1 254 ? -22.862 13.180 16.311 1.00 93.94 254 ALA A N 1
ATOM 2000 C CA . ALA A 1 254 ? -23.403 13.885 15.149 1.00 93.94 254 ALA A CA 1
ATOM 2001 C C . ALA A 1 254 ? -23.794 12.929 14.009 1.00 93.94 254 ALA A C 1
ATOM 2003 O O . ALA A 1 254 ? -24.748 13.195 13.280 1.00 93.94 254 ALA A O 1
ATOM 2004 N N . LYS A 1 255 ? -23.101 11.789 13.877 1.00 92.88 255 LYS A N 1
ATOM 2005 C CA . LYS A 1 255 ? -23.467 10.702 12.954 1.00 92.88 255 LYS A CA 1
ATOM 2006 C C . LYS A 1 255 ? -24.470 9.694 13.536 1.00 92.88 255 LYS A C 1
ATOM 2008 O O . LYS A 1 255 ? -24.789 8.713 12.870 1.00 92.88 255 LYS A O 1
ATOM 2013 N N . GLY A 1 256 ? -24.997 9.945 14.735 1.00 91.31 256 GLY A N 1
ATOM 2014 C CA . GLY A 1 256 ? -26.045 9.141 15.363 1.00 91.31 256 GLY A CA 1
ATOM 2015 C C . GLY A 1 256 ? -25.548 7.943 16.173 1.00 91.31 256 GLY A C 1
ATOM 2016 O O . GLY A 1 256 ? -26.349 7.060 16.470 1.00 91.31 256 GLY A O 1
ATOM 2017 N N . ALA A 1 257 ? -24.261 7.880 16.533 1.00 89.88 257 ALA A N 1
ATOM 2018 C CA . ALA A 1 257 ? -23.766 6.845 17.436 1.00 89.88 257 ALA A CA 1
ATOM 2019 C C . ALA A 1 257 ? -24.405 6.982 18.827 1.00 89.88 257 ALA A C 1
ATOM 2021 O O . ALA A 1 257 ? -24.454 8.073 19.399 1.00 89.88 257 ALA A O 1
ATOM 2022 N N . THR A 1 258 ? -24.848 5.856 19.381 1.00 84.25 258 THR A N 1
ATOM 2023 C CA . THR A 1 258 ? -25.398 5.736 20.736 1.00 84.25 258 THR A CA 1
ATOM 2024 C C . THR A 1 258 ? -24.788 4.523 21.439 1.00 84.25 258 THR A C 1
ATOM 2026 O O . THR A 1 258 ? -24.351 3.576 20.776 1.00 84.25 258 THR A O 1
ATOM 2029 N N . ASP A 1 259 ? -24.773 4.538 22.772 1.00 76.06 259 ASP A N 1
ATOM 2030 C CA . ASP A 1 259 ? -24.253 3.438 23.601 1.00 76.06 259 ASP A CA 1
ATOM 2031 C C . ASP A 1 259 ? -25.206 2.256 23.795 1.00 76.06 259 ASP A C 1
ATOM 2033 O O . ASP A 1 259 ? -26.433 2.408 23.618 1.00 76.06 259 ASP A O 1
#

pLDDT: mean 91.17, std 7.37, range [48.47, 98.44]

Secondary structure (DSSP, 8-state):
-PPP-GGGGGGGGG--HHHHHHHHHHHHHHHHHTTSTHHHHHHHHHHB-TTSPBP---HHHHHHHHHHHHHHHHHHHHHHHHHHHHHHHHHHTT---SHHHHHHHHHHT-HHHHHHHHHTT-----B-TT--BHHHHHHHTT-HHHHHHHHHTT--TT---TT---HHHHHHT---TTHHHHHHHHHHTT--TT---TT---HHHHHHHHT-HHHHHHHHHTT--TT-B-TT--BHHHHHHHTT-HHHHHHHHHTT---

Sequence (259 aa):
MSVKHPFFEYLGDSYPYALEERFDRILIRIEQLWHTPQIHDYFSGLIIDSRGGRRGFPKDVMEDILRLRQVRQSQYIRESEGIDAAINELSRLRIERSNEQFLRAIHEGDQAVVDLFVRSNFNIHIADHDGTPILLIALKKGYTVIAGILISKGADVNAYDRMGVTPLLLVCGKQLSGYKTIAEMLIQRGAYVNDRDGLGLTPLLLSLSGGTSEVAELLIERGADIFARGKNRKSALALAESSGNTHIAELLKAKGATD

Radius of gyration: 24.73 Å; Cα contacts (8 Å, |Δi|>4): 344; chains: 1; bounding box: 53×42×75 Å

Solvent-accessible surface area (backbone atoms only — not comparable to full-atom values): 14434 Å² total; per-residue (Å²): 131,85,79,76,63,74,89,48,56,88,46,58,94,69,47,47,60,54,32,55,77,76,37,45,72,58,51,56,50,46,62,77,26,62,94,42,80,63,36,60,58,51,52,49,57,63,51,34,38,102,83,75,44,71,50,90,64,56,70,65,34,49,49,32,54,50,49,54,48,50,54,51,50,54,49,51,49,55,53,48,52,48,21,51,52,24,48,51,48,34,54,74,71,69,48,67,98,44,70,67,51,51,52,48,28,52,76,72,60,40,55,68,60,45,51,32,44,54,49,42,69,48,86,68,93,46,54,52,99,76,52,37,37,52,60,50,52,18,55,75,72,61,37,47,69,54,32,51,53,41,50,76,74,64,43,73,44,69,51,47,34,90,68,49,49,26,50,55,48,54,41,26,49,42,80,54,83,59,30,59,61,48,46,54,53,34,49,76,70,67,29,70,56,67,47,55,38,86,63,49,37,29,28,50,50,27,4,38,74,38,69,30,59,72,49,29,51,53,35,55,78,69,67,31,67,58,79,48,48,35,80,86,64,48,31,42,50,57,35,21,55,72,66,67,37,59,68,60,29,50,53,37,44,76,72,65,46,76,128

Nearest PDB structures (foldseek):
  7p3i-assembly2_D  TM=8.368E-01  e=2.619E-09  synthetic construct
  8v0e-assembly1_A  TM=5.838E-01  e=1.081E-05  Homo sapiens
  4cz2-assembly1_D  TM=7.934E-01  e=1.952E-04  Homo sapiens
  8v0e-assembly2_B  TM=5.606E-01  e=3.438E-05  Homo sapiens
  5jhq-assembly4_D  TM=3.850E-01  e=9.455E-06  Homo sapiens

Foldseek 3Di:
DDDADVQQVVVPVLRLVVCVVPPVVLVVVCSVCLPPPCNLVSLVCQQAPPVGDGDPDDPSNNSSSVSSNVVSVVVVVVLVVQLVVLVVVCVVVVHDLDPVSLLVCLLVLVLSNVVSSVSNVHDQQDAPPQRHRSLVSNLVVLSLSSNVSCLVSPNDQCDAGPQNDGLLLSLLLEDGPNSLVSNVSSVVSPHDQADATPQRDGSLNSNLQHVVVSSNVVSVVSDYDQQRATPVRDGSLNSCVVSVNVVSNVVSVVVPDDD

Mean predicted aligned error: 8.91 Å